Protein AF-A0A2I1FMW9-F1 (afdb_monomer_lite)

Organism: NCBI:txid588596

Secondary structure (DSSP, 8-state):
----------PPPHHHHHHHHHHHHHHHHT-TTHHHHHHHHHH----HHHHHHHHHHHHHHHHHHHHHHHTT-HHHHHHHHHHHHHTTS-HHHHHHHHHHHHTT-HHHHHHHHHHHHHTT-HHHHHHHHHHHHTT--HHHHHHHHHHHHHHHHTT-S-TT-S-HHHHHHHHHHHHTT-S--THHHHS--

Sequence (189 aa):
MRNVATFNKPIKPLHLKNAETWYEKSLGLKDNQSAYQLELFYENNFYDSIKNKIEENKKKAEKLFEKAVEGNNLYAKAKLGRILINNKKDESRGLKLLKEAAEKLDMGQTYLGEYYEKEEDYEKAVEFYSKAARQRRGYYSHAAQYRLNRLKDKELINEDTNIEDILEYYRKERKYGYVKTGENFEKIR

InterPro domains:
  IPR006597 Sel1-like repeat [SM00671] (32-73)
  IPR006597 Sel1-like repeat [SM00671] (74-106)
  IPR006597 Sel1-like repeat [SM00671] (107-137)
  IPR011990 Tetratricopeptide-like helical domain superfamily [G3DSA:1.25.40.10] (12-189)
  IPR019734 Tetratricopeptide repeat [PS50005] (106-139)
  IPR050767 Sel1/AlgK [PTHR11102] (18-152)

Structure (mmCIF, N/CA/C/O backbone):
data_AF-A0A2I1FMW9-F1
#
_entry.id   AF-A0A2I1FMW9-F1
#
loop_
_atom_site.group_PDB
_atom_site.id
_atom_site.type_symbol
_atom_site.label_atom_id
_ato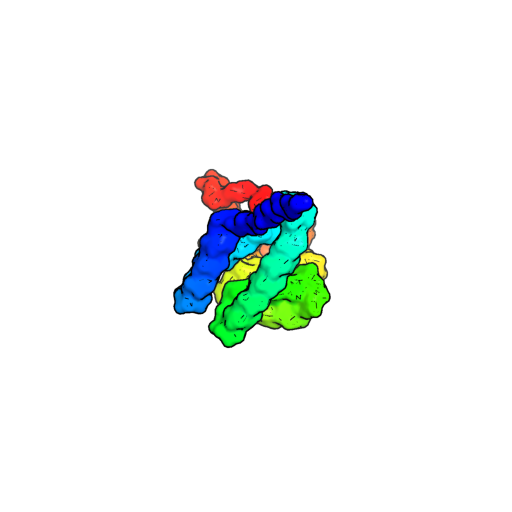m_site.label_alt_id
_atom_site.label_comp_id
_atom_site.label_asym_id
_atom_site.label_entity_id
_atom_site.label_seq_id
_atom_site.pdbx_PDB_ins_code
_atom_site.Cartn_x
_atom_site.Cartn_y
_atom_site.Cartn_z
_atom_site.occupancy
_atom_site.B_iso_or_equiv
_atom_site.auth_seq_id
_atom_site.auth_comp_id
_atom_site.auth_asym_id
_atom_site.auth_atom_id
_atom_site.pdbx_PDB_model_num
ATOM 1 N N . MET A 1 1 ? 6.541 29.416 53.849 1.00 36.94 1 MET A N 1
ATOM 2 C CA . MET A 1 1 ? 5.645 30.033 52.842 1.00 36.94 1 MET A CA 1
ATOM 3 C C . MET A 1 1 ? 5.909 29.385 51.490 1.00 36.94 1 MET A C 1
ATOM 5 O O . MET A 1 1 ? 7.023 28.947 51.249 1.00 36.94 1 MET A O 1
ATOM 9 N N . ARG A 1 2 ? 4.844 29.188 50.709 1.00 34.44 2 ARG A N 1
ATOM 10 C CA . ARG A 1 2 ? 4.698 28.191 49.635 1.00 34.44 2 ARG A CA 1
ATOM 11 C C . ARG A 1 2 ? 5.582 28.449 48.404 1.00 34.44 2 ARG A C 1
ATOM 13 O O . ARG A 1 2 ? 5.553 29.536 47.843 1.00 34.44 2 ARG A O 1
ATOM 20 N N . ASN A 1 3 ? 6.253 27.384 47.959 1.00 33.94 3 ASN A N 1
ATOM 21 C CA . ASN A 1 3 ? 6.732 27.185 46.591 1.00 33.94 3 ASN A CA 1
ATOM 22 C C . ASN A 1 3 ? 5.532 27.220 45.634 1.00 33.94 3 ASN A C 1
ATOM 24 O O . ASN A 1 3 ? 4.610 26.418 45.790 1.00 33.94 3 ASN A O 1
ATOM 28 N N . VAL A 1 4 ? 5.544 28.112 44.644 1.00 35.97 4 VAL A N 1
ATOM 29 C CA . VAL A 1 4 ? 4.577 28.083 43.540 1.00 35.97 4 VAL A CA 1
ATOM 30 C C . VAL A 1 4 ? 5.338 27.680 42.285 1.00 35.97 4 VAL A C 1
ATOM 32 O O . VAL A 1 4 ? 5.843 28.514 41.541 1.00 35.97 4 VAL A O 1
ATOM 35 N N . ALA A 1 5 ? 5.465 26.368 42.084 1.00 38.00 5 ALA A N 1
ATOM 36 C CA . ALA A 1 5 ? 5.869 25.810 40.805 1.00 38.00 5 ALA A CA 1
ATOM 37 C C . ALA A 1 5 ? 4.738 26.081 39.805 1.00 38.00 5 ALA A C 1
ATOM 39 O O . ALA A 1 5 ? 3.656 25.495 39.888 1.00 38.00 5 ALA A O 1
ATOM 40 N N . THR A 1 6 ? 4.963 27.003 38.875 1.00 37.38 6 THR A N 1
ATOM 41 C CA . THR A 1 6 ? 4.078 27.208 37.733 1.00 37.38 6 THR A CA 1
ATOM 42 C C . THR A 1 6 ? 4.228 26.012 36.794 1.00 37.38 6 THR A C 1
ATOM 44 O O . THR A 1 6 ? 5.163 25.909 36.005 1.00 37.38 6 THR A O 1
ATOM 47 N N . PHE A 1 7 ? 3.296 25.062 36.897 1.00 35.22 7 PHE A N 1
ATOM 48 C CA . PHE A 1 7 ? 3.139 23.979 35.930 1.00 35.22 7 PHE A CA 1
ATOM 49 C C . PHE A 1 7 ? 2.726 24.570 34.582 1.00 35.22 7 PHE A C 1
ATOM 51 O O . PHE A 1 7 ? 1.542 24.757 34.295 1.00 35.22 7 PHE A O 1
ATOM 58 N N . ASN A 1 8 ? 3.713 24.867 33.744 1.00 38.69 8 ASN A N 1
ATOM 59 C CA . ASN A 1 8 ? 3.481 25.240 32.361 1.00 38.69 8 ASN A CA 1
ATOM 60 C C . ASN A 1 8 ? 3.028 23.975 31.612 1.00 38.69 8 ASN A C 1
ATOM 62 O O . ASN A 1 8 ? 3.841 23.142 31.210 1.00 38.69 8 ASN A O 1
ATOM 66 N N . LYS A 1 9 ? 1.707 23.773 31.495 1.00 36.28 9 LYS A N 1
ATOM 67 C CA . LYS A 1 9 ? 1.134 22.701 30.666 1.00 36.28 9 LYS A CA 1
ATOM 68 C C . LYS A 1 9 ? 1.714 22.833 29.251 1.00 36.28 9 LYS A C 1
ATOM 70 O O . LYS A 1 9 ? 1.673 23.935 28.707 1.00 36.28 9 LYS A O 1
ATOM 75 N N . PRO A 1 10 ? 2.209 21.752 28.620 1.00 39.97 10 PRO A N 1
ATOM 76 C CA . PRO A 1 10 ? 2.749 21.841 27.272 1.00 39.97 10 PRO A CA 1
ATOM 77 C C . PRO A 1 10 ? 1.629 22.241 26.309 1.00 39.97 10 PRO A C 1
ATOM 79 O O . PRO A 1 10 ? 0.743 21.439 25.991 1.00 39.97 10 PRO A O 1
ATOM 82 N N . ILE A 1 11 ? 1.673 23.500 25.867 1.00 42.97 11 ILE A N 1
ATOM 83 C CA . ILE A 1 11 ? 0.759 24.081 24.888 1.00 42.97 11 ILE A CA 1
ATOM 84 C C . ILE A 1 11 ? 0.830 23.193 23.650 1.00 42.97 11 ILE A C 1
ATOM 86 O O . ILE A 1 11 ? 1.893 23.007 23.059 1.00 42.97 11 ILE A O 1
ATOM 90 N N . LYS A 1 12 ? -0.294 22.562 23.299 1.00 42.91 12 LYS A N 1
ATOM 91 C CA . LYS A 1 12 ? -0.411 21.766 22.079 1.00 42.91 12 LYS A CA 1
ATOM 92 C C . LYS A 1 12 ? -0.071 22.694 20.904 1.00 42.91 12 LYS A C 1
ATOM 94 O O . LYS A 1 12 ? -0.762 23.702 20.758 1.00 42.91 12 LYS A O 1
ATOM 99 N N . PRO A 1 13 ? 0.971 22.404 20.106 1.00 42.41 13 PRO A N 1
ATOM 100 C CA . PRO A 1 13 ? 1.303 23.228 18.954 1.00 42.41 13 PRO A CA 1
ATOM 101 C C . PRO A 1 13 ? 0.068 23.444 18.072 1.00 42.41 13 PRO A C 1
ATOM 103 O O . PRO A 1 13 ? -0.695 22.509 17.833 1.00 42.41 13 PRO A O 1
ATOM 106 N N . LEU A 1 14 ? -0.156 24.673 17.609 1.00 35.78 14 LEU A N 1
ATOM 107 C CA . LEU A 1 14 ? -1.386 25.083 16.915 1.00 35.78 14 LEU A CA 1
ATOM 108 C C . LEU A 1 14 ? -1.741 24.179 15.712 1.00 35.78 14 LEU A C 1
ATOM 110 O O . LEU A 1 14 ? -2.913 23.896 15.470 1.00 35.78 14 LEU A O 1
ATOM 114 N N . HIS A 1 15 ? -0.728 23.639 15.027 1.00 38.03 15 HIS A N 1
ATOM 115 C CA . HIS A 1 15 ? -0.881 22.692 13.917 1.00 38.03 15 HIS A CA 1
ATOM 116 C C . HIS A 1 15 ? -1.538 21.359 14.333 1.00 38.03 15 HIS A C 1
ATOM 118 O O . HIS A 1 15 ? -2.359 20.827 13.589 1.00 38.03 15 HIS A O 1
ATOM 124 N N . LEU A 1 16 ? -1.259 20.856 15.545 1.00 37.53 16 LEU A N 1
ATOM 125 C CA . LEU A 1 16 ? -1.840 19.617 16.084 1.00 37.53 16 LEU A CA 1
ATOM 126 C C . LEU A 1 16 ? -3.337 19.763 16.384 1.00 37.53 16 LEU A C 1
ATOM 128 O O . LEU A 1 16 ? -4.099 18.820 16.201 1.00 37.53 16 LEU A O 1
ATOM 132 N N . LYS A 1 17 ? -3.772 20.935 16.863 1.00 44.09 17 LYS A N 1
ATOM 133 C CA . LYS A 1 17 ? -5.193 21.198 17.143 1.00 44.09 17 LYS A CA 1
ATOM 134 C C . LYS A 1 17 ? -5.977 21.356 15.840 1.00 44.09 17 LYS A C 1
ATOM 136 O O . LYS A 1 17 ? -7.050 20.781 15.694 1.00 44.09 17 LYS A O 1
ATOM 141 N N . ASN A 1 18 ? -5.406 22.068 14.871 1.00 40.38 18 ASN A N 1
ATOM 142 C CA . ASN A 1 18 ? -6.042 22.290 13.577 1.00 40.38 18 ASN A CA 1
ATOM 143 C C . ASN A 1 18 ? -6.249 20.976 12.809 1.00 40.38 18 ASN A C 1
ATOM 145 O O . ASN A 1 18 ? -7.344 20.757 12.303 1.00 40.38 18 ASN A O 1
ATOM 149 N N . ALA A 1 19 ? -5.268 20.071 12.776 1.00 43.06 19 ALA A N 1
ATOM 150 C CA . ALA A 1 19 ? -5.408 18.810 12.045 1.00 43.06 19 ALA A CA 1
ATOM 151 C C . ALA A 1 19 ? -6.464 17.853 12.619 1.00 43.06 19 ALA A C 1
ATOM 153 O O . ALA A 1 19 ? -7.216 17.267 11.847 1.00 43.06 19 ALA A O 1
ATOM 154 N N . GLU A 1 20 ? -6.572 17.729 13.946 1.00 47.66 20 GLU A N 1
ATOM 155 C CA . GLU A 1 20 ? -7.654 16.951 14.573 1.00 47.66 20 GLU A CA 1
ATOM 156 C C . GLU A 1 20 ? -9.022 17.523 14.202 1.00 47.66 20 GLU A C 1
ATOM 158 O O . GLU A 1 20 ? -9.916 16.789 13.796 1.00 47.66 20 GLU A O 1
ATOM 163 N N . THR A 1 21 ? -9.148 18.852 14.244 1.00 45.62 21 THR A N 1
ATOM 164 C CA . THR A 1 21 ? -10.405 19.534 13.917 1.00 45.62 21 THR A CA 1
ATOM 165 C C . THR A 1 21 ? -10.773 19.346 12.439 1.00 45.62 21 THR A C 1
ATOM 167 O O . THR A 1 21 ? -11.940 19.161 12.104 1.00 45.62 21 THR A O 1
ATOM 170 N N . TRP A 1 22 ? -9.790 19.379 11.534 1.00 42.25 22 TRP A N 1
ATOM 171 C CA . TRP A 1 22 ? -10.003 19.137 10.103 1.00 42.25 22 TRP A CA 1
ATOM 172 C C . TRP A 1 22 ? -10.308 17.668 9.795 1.00 42.25 22 TRP A C 1
ATOM 174 O O . TRP A 1 22 ? -11.142 17.392 8.935 1.00 42.25 22 TRP A O 1
ATOM 184 N N . TYR A 1 23 ? -9.711 16.729 10.528 1.00 45.50 23 TYR A N 1
ATOM 185 C CA . TYR A 1 23 ? -10.028 15.310 10.419 1.00 45.50 23 TYR A CA 1
ATOM 186 C C . TYR A 1 23 ? -11.443 14.996 10.921 1.00 45.50 23 TYR A C 1
ATOM 188 O O . TYR A 1 23 ? -12.227 14.401 10.184 1.00 45.50 23 TYR A O 1
ATOM 196 N N . GLU A 1 24 ? -11.830 15.478 12.102 1.00 48.50 24 GLU A N 1
ATOM 197 C CA . GLU A 1 24 ? -13.199 15.333 12.617 1.00 48.50 24 GLU A CA 1
ATOM 198 C C . GLU A 1 24 ? -14.238 15.943 11.665 1.00 48.50 24 GLU A C 1
ATOM 200 O O . GLU A 1 24 ? -15.267 15.325 11.396 1.00 48.50 24 GLU A O 1
ATOM 205 N N . LYS A 1 25 ? -13.939 17.108 11.072 1.00 42.00 25 LYS A N 1
ATOM 206 C CA . LYS A 1 25 ? -14.786 17.723 10.037 1.00 42.00 25 LYS A CA 1
ATOM 207 C C . LYS A 1 25 ? -14.859 16.886 8.756 1.00 42.00 25 LYS A C 1
ATOM 209 O O . LYS A 1 25 ? -15.933 16.749 8.180 1.00 42.00 25 LYS A O 1
ATOM 214 N N . SER A 1 26 ? -13.750 16.293 8.321 1.00 43.12 26 SER A N 1
ATOM 215 C CA . SER A 1 26 ? -13.699 15.483 7.095 1.00 43.12 26 SER A CA 1
ATOM 216 C C . SER A 1 26 ? -14.426 14.142 7.201 1.00 43.12 26 SER A C 1
ATOM 218 O O . SER A 1 26 ? -14.962 13.657 6.204 1.00 43.12 26 SER A O 1
ATOM 220 N N . LEU A 1 27 ? -14.493 13.562 8.408 1.00 42.72 27 LEU A N 1
ATOM 221 C CA . LEU A 1 27 ? -15.223 12.322 8.667 1.00 42.72 27 LEU A CA 1
ATOM 222 C C . LEU A 1 27 ? -16.725 12.488 8.405 1.00 42.72 27 LEU A C 1
ATOM 224 O O . LEU A 1 27 ? -17.370 11.537 7.971 1.00 42.72 27 LEU A O 1
ATOM 228 N N . GLY A 1 28 ? -17.263 13.696 8.602 1.00 41.50 28 GLY A N 1
ATOM 229 C CA . GLY A 1 28 ? -18.636 14.046 8.228 1.00 41.50 28 GLY A CA 1
ATOM 230 C C . GLY A 1 28 ? -18.823 14.384 6.743 1.00 41.50 28 GLY A C 1
ATOM 231 O O . GLY A 1 28 ? -19.951 14.369 6.262 1.00 41.50 28 GLY A O 1
ATOM 232 N N . LEU A 1 29 ? -17.740 14.669 6.010 1.00 37.47 29 LEU A N 1
ATOM 233 C CA . LEU A 1 29 ? -17.786 15.220 4.648 1.00 37.47 29 LEU A CA 1
ATOM 234 C C . LEU A 1 29 ? -17.275 14.269 3.553 1.00 37.47 29 LEU A C 1
ATOM 236 O O . LEU A 1 29 ? -17.317 14.638 2.384 1.00 37.47 29 LEU A O 1
ATOM 240 N N . LYS A 1 30 ? -16.803 13.057 3.894 1.00 47.84 30 LYS A N 1
ATOM 241 C CA . LYS A 1 30 ? -16.088 12.162 2.953 1.00 47.84 30 LYS A CA 1
ATOM 242 C C . LYS A 1 30 ? -14.934 12.883 2.227 1.00 47.84 30 LYS A C 1
ATOM 244 O O . LYS A 1 30 ? -14.667 12.599 1.063 1.00 47.84 30 LYS A O 1
ATOM 249 N N . ASP A 1 31 ? -14.286 13.834 2.897 1.00 40.16 31 ASP A N 1
ATOM 250 C CA . ASP A 1 31 ? -13.331 14.743 2.258 1.00 40.16 31 ASP A CA 1
ATOM 251 C C . ASP A 1 31 ? -11.876 14.260 2.417 1.00 40.16 31 ASP A C 1
ATOM 253 O O . ASP A 1 31 ? -11.438 13.872 3.501 1.00 40.16 31 ASP A O 1
ATOM 257 N N . ASN A 1 32 ? -11.134 14.283 1.309 1.00 46.53 32 ASN A N 1
ATOM 258 C CA . ASN A 1 32 ? -9.891 13.548 1.039 1.00 46.53 32 ASN A CA 1
ATOM 259 C C . ASN A 1 32 ? -8.617 14.218 1.598 1.00 46.53 32 ASN A C 1
ATOM 261 O O . ASN A 1 32 ? -7.536 13.632 1.571 1.00 46.53 32 ASN A O 1
ATOM 265 N N . GLN A 1 33 ? -8.717 15.453 2.093 1.00 38.75 33 GLN A N 1
ATOM 266 C CA . GLN A 1 33 ? -7.573 16.280 2.518 1.00 38.75 33 GLN A CA 1
ATOM 267 C C . GLN A 1 33 ? -7.053 15.955 3.930 1.00 38.75 33 GLN A C 1
ATOM 269 O O . GLN A 1 33 ? -5.892 16.197 4.260 1.00 38.75 33 GLN A O 1
ATOM 274 N N . SER A 1 34 ? -7.891 15.381 4.785 1.00 43.00 34 SER A N 1
ATOM 275 C CA . SER A 1 34 ? -7.583 15.148 6.201 1.00 43.00 34 SER A CA 1
ATOM 276 C C . SER A 1 34 ? -6.664 13.956 6.467 1.00 43.00 34 SER A C 1
ATOM 278 O O . SER A 1 34 ? -5.886 13.980 7.420 1.00 43.00 34 SER A O 1
ATOM 280 N N . ALA A 1 35 ? -6.718 12.925 5.622 1.00 45.03 35 ALA A N 1
ATOM 281 C CA . ALA A 1 35 ? -5.854 11.751 5.730 1.00 45.03 35 ALA A CA 1
ATOM 282 C C . ALA A 1 35 ? -4.385 12.081 5.396 1.00 45.03 35 ALA A C 1
ATOM 284 O O . ALA A 1 35 ? -3.479 11.523 6.013 1.00 45.03 35 ALA A O 1
ATOM 285 N N . TYR A 1 36 ? -4.160 13.024 4.473 1.00 41.38 36 TYR A N 1
ATOM 286 C CA . TYR A 1 36 ? -2.836 13.536 4.096 1.00 41.38 36 TYR A CA 1
ATOM 287 C C . TYR A 1 36 ? -2.171 14.311 5.241 1.00 41.38 36 TYR A C 1
ATOM 289 O O . TYR A 1 36 ? -0.989 14.138 5.525 1.00 41.38 36 TYR A O 1
ATOM 297 N N . GLN A 1 37 ? -2.947 15.119 5.968 1.00 40.66 37 GLN A N 1
ATOM 298 C CA . GLN A 1 37 ? -2.423 15.841 7.127 1.00 40.66 37 GLN A CA 1
ATOM 299 C C . GLN A 1 37 ? -2.029 14.887 8.255 1.00 40.66 37 GLN A C 1
ATOM 301 O O . GLN A 1 37 ? -1.069 15.174 8.957 1.00 40.66 37 GLN A O 1
AT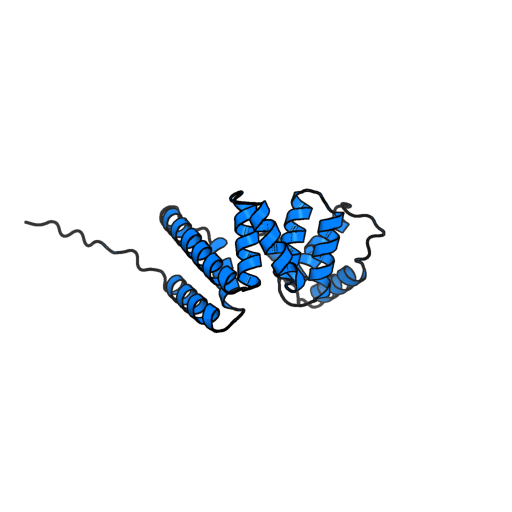OM 306 N N . LEU A 1 38 ? -2.707 13.737 8.390 1.00 47.09 38 LEU A N 1
ATOM 307 C CA . LEU A 1 38 ? -2.353 12.700 9.360 1.00 47.09 38 LEU A CA 1
ATOM 308 C C . LEU A 1 38 ? -1.011 12.009 9.038 1.00 47.09 38 LEU A C 1
ATOM 310 O O . LEU A 1 38 ? -0.249 11.694 9.945 1.00 47.09 38 LEU A O 1
ATOM 314 N N . GLU A 1 39 ? -0.691 11.828 7.756 1.00 44.19 39 GLU A N 1
ATOM 315 C CA . GLU A 1 39 ? 0.581 11.266 7.265 1.00 44.19 39 GLU A CA 1
ATOM 316 C C . GLU A 1 39 ? 1.781 12.155 7.633 1.00 44.19 39 GLU A C 1
ATOM 318 O O . GLU A 1 39 ? 2.779 11.659 8.156 1.00 44.19 39 GLU A O 1
ATOM 323 N N . LEU A 1 40 ? 1.620 13.480 7.547 1.00 42.88 40 LEU A N 1
ATOM 324 C CA . LEU A 1 40 ? 2.615 14.452 8.022 1.00 42.88 40 LEU A CA 1
ATOM 325 C C . LEU A 1 40 ? 2.875 14.387 9.546 1.00 42.88 40 LEU A C 1
ATOM 327 O O . LEU A 1 40 ? 3.925 14.853 10.000 1.00 42.88 40 LEU A O 1
ATOM 331 N N . PHE A 1 41 ? 1.972 13.798 10.350 1.00 45.28 41 PHE A N 1
ATOM 332 C CA . PHE A 1 41 ? 2.223 13.546 11.783 1.00 45.28 41 PHE A CA 1
ATOM 333 C C . PHE A 1 41 ? 3.108 12.332 12.044 1.00 45.28 41 PHE A C 1
ATOM 335 O O . PHE A 1 41 ? 3.751 12.288 13.092 1.00 45.28 41 PHE A O 1
ATOM 342 N N . TYR A 1 42 ? 3.128 11.345 11.146 1.00 45.16 42 TYR A N 1
ATOM 343 C CA . TYR A 1 42 ? 3.931 10.136 11.333 1.00 45.16 42 TYR A CA 1
ATOM 344 C C . TYR A 1 42 ? 5.397 10.340 10.920 1.00 45.16 42 TYR A C 1
ATOM 346 O O . TYR A 1 42 ? 6.268 9.698 11.500 1.00 45.16 42 TYR A O 1
ATOM 354 N N . GLU A 1 43 ? 5.679 11.252 9.983 1.00 42.47 43 GLU A N 1
ATOM 355 C CA . GLU A 1 43 ? 7.030 11.456 9.431 1.00 42.47 43 GLU A CA 1
ATOM 356 C C . GLU A 1 43 ? 7.925 12.418 10.240 1.00 42.47 43 GLU A C 1
ATOM 358 O O . GLU A 1 43 ? 9.150 12.370 10.126 1.00 42.47 43 GLU A O 1
ATOM 363 N N . ASN A 1 44 ? 7.360 13.277 11.097 1.00 40.59 44 ASN A N 1
ATOM 364 C CA . ASN A 1 44 ? 8.134 14.302 11.807 1.00 40.59 44 ASN A CA 1
ATOM 365 C C . ASN A 1 44 ? 8.632 13.826 13.188 1.00 40.59 44 ASN A C 1
ATOM 367 O O . ASN A 1 44 ? 7.967 13.992 14.211 1.00 40.59 44 ASN A O 1
ATOM 371 N N . ASN A 1 45 ? 9.845 13.267 13.209 1.00 42.75 45 ASN A N 1
ATOM 372 C CA . ASN A 1 45 ? 10.583 12.868 14.413 1.00 42.75 45 ASN A CA 1
ATOM 373 C C . ASN A 1 45 ? 11.391 14.034 15.005 1.00 42.75 45 ASN A C 1
ATOM 375 O O . ASN A 1 45 ? 12.497 14.300 14.546 1.00 42.75 45 ASN A O 1
ATOM 379 N N . PHE A 1 46 ? 10.902 14.675 16.070 1.00 41.16 46 PHE A N 1
ATOM 380 C CA . PHE A 1 46 ? 11.733 15.554 16.903 1.00 41.16 46 PHE A CA 1
ATOM 381 C C . PHE A 1 46 ? 11.409 15.371 18.400 1.00 41.16 46 PHE A C 1
ATOM 383 O O . PHE A 1 46 ? 10.275 15.572 18.818 1.00 41.16 46 PHE A O 1
ATOM 390 N N . TYR A 1 47 ? 12.441 15.028 19.188 1.00 37.41 47 TYR A N 1
ATOM 391 C CA . TYR A 1 47 ? 12.530 14.954 20.664 1.00 37.41 47 TYR A CA 1
ATOM 392 C C . TYR A 1 47 ? 11.831 13.808 21.440 1.00 37.41 47 TYR A C 1
ATOM 394 O O . TYR A 1 47 ? 10.634 13.554 21.317 1.00 37.41 47 TYR A O 1
ATOM 402 N N . ASP A 1 48 ? 12.574 13.199 22.380 1.00 44.00 48 ASP A N 1
ATOM 403 C CA . ASP A 1 48 ? 12.113 12.135 23.296 1.00 44.00 48 ASP A CA 1
ATOM 404 C C . ASP A 1 48 ? 10.956 12.555 24.222 1.00 44.00 48 ASP A C 1
ATOM 406 O O . ASP A 1 48 ? 10.113 11.732 24.580 1.00 44.00 48 ASP A O 1
ATOM 410 N N . SER A 1 49 ? 10.834 13.848 24.551 1.00 46.06 49 SER A N 1
ATOM 411 C CA . SER A 1 49 ? 9.692 14.389 25.312 1.00 46.06 49 SER A CA 1
ATOM 412 C C . SER A 1 49 ? 8.380 14.390 24.513 1.00 46.06 49 SER A C 1
ATOM 414 O O . SER A 1 49 ? 7.293 14.460 25.092 1.00 46.06 49 SER A O 1
ATOM 416 N N . ILE A 1 50 ? 8.465 14.266 23.184 1.00 46.81 50 ILE A N 1
ATOM 417 C CA . ILE A 1 50 ? 7.327 14.172 22.268 1.00 46.81 50 ILE A CA 1
ATOM 418 C C . ILE A 1 50 ? 7.004 12.700 21.977 1.00 46.81 50 ILE A C 1
ATOM 420 O O . ILE A 1 50 ? 5.859 12.398 21.673 1.00 46.81 50 ILE A O 1
ATOM 424 N N . LYS A 1 51 ? 7.925 11.747 22.182 1.00 49.31 51 LYS A N 1
ATOM 425 C CA . LYS A 1 51 ? 7.712 10.310 21.911 1.00 49.31 51 LYS A CA 1
ATOM 426 C C . LYS A 1 51 ? 6.476 9.726 22.607 1.00 49.31 51 LYS A C 1
ATOM 428 O O . LYS A 1 51 ? 5.665 9.063 21.964 1.00 49.31 51 LYS A O 1
ATOM 433 N N . ASN A 1 52 ? 6.270 10.044 23.886 1.00 52.41 52 ASN A N 1
ATOM 434 C CA . ASN A 1 52 ? 5.073 9.613 24.623 1.00 52.41 52 ASN A CA 1
ATOM 435 C C . ASN A 1 52 ? 3.788 10.242 24.061 1.00 52.41 52 ASN A C 1
ATOM 437 O O . ASN A 1 52 ? 2.749 9.591 23.983 1.00 52.41 52 ASN A O 1
ATOM 441 N N . LYS A 1 53 ? 3.871 11.498 23.612 1.00 59.94 53 LYS A N 1
ATOM 442 C CA . LYS A 1 53 ? 2.761 12.225 22.987 1.00 59.94 53 LYS A CA 1
ATOM 443 C C . LYS A 1 53 ? 2.481 11.727 21.564 1.00 59.94 53 LYS A C 1
ATOM 445 O O . LYS A 1 53 ? 1.330 11.696 21.148 1.00 59.94 53 LYS A O 1
ATOM 450 N N . ILE A 1 54 ? 3.513 11.296 20.841 1.00 57.06 54 ILE A N 1
ATOM 451 C CA . ILE A 1 54 ? 3.424 10.643 19.533 1.00 57.06 54 ILE A CA 1
ATOM 452 C C . ILE A 1 54 ? 2.693 9.316 19.689 1.00 57.06 54 ILE A C 1
ATOM 454 O O . ILE A 1 54 ? 1.736 9.081 18.966 1.00 57.06 54 ILE A O 1
ATOM 458 N N . GLU A 1 55 ? 3.076 8.482 20.654 1.00 63.88 55 GLU A N 1
ATOM 459 C CA . GLU A 1 55 ? 2.411 7.197 20.883 1.00 63.88 55 GLU A CA 1
ATOM 460 C C . GLU A 1 55 ? 0.935 7.374 21.278 1.00 63.88 55 GLU A C 1
ATOM 462 O O . GLU A 1 55 ? 0.055 6.671 20.778 1.00 63.88 55 GLU A O 1
ATOM 467 N N . GLU A 1 56 ? 0.629 8.370 22.114 1.00 63.38 56 GLU A N 1
ATOM 468 C CA . GLU A 1 56 ? -0.753 8.729 22.440 1.00 63.38 56 GLU A CA 1
ATOM 469 C C . GLU A 1 56 ? -1.537 9.183 21.195 1.00 63.38 56 GLU A C 1
ATOM 471 O O . GLU A 1 56 ? -2.673 8.752 20.978 1.00 63.38 56 GLU A O 1
ATOM 476 N N . ASN A 1 57 ? -0.930 10.015 20.346 1.00 62.19 57 ASN A N 1
ATOM 477 C CA . ASN A 1 57 ? -1.545 10.480 19.104 1.00 62.19 57 ASN A CA 1
ATOM 478 C C . ASN A 1 57 ? -1.737 9.340 18.093 1.00 62.19 57 ASN A C 1
ATOM 480 O O . ASN A 1 57 ? -2.793 9.274 17.471 1.00 62.19 57 ASN A O 1
ATOM 484 N N . LYS A 1 58 ? -0.782 8.407 17.977 1.00 66.69 58 LYS A N 1
ATOM 485 C CA . LYS A 1 58 ? -0.902 7.202 17.139 1.00 66.69 58 LYS A CA 1
ATOM 486 C C . LYS A 1 58 ? -2.098 6.357 17.566 1.00 66.69 58 LYS A C 1
ATOM 488 O O . LYS A 1 58 ? -2.916 5.985 16.732 1.00 66.69 58 LYS A O 1
ATOM 493 N N . LYS A 1 59 ? -2.269 6.131 18.872 1.00 74.19 59 LYS A N 1
ATOM 494 C CA . LYS A 1 59 ? -3.430 5.401 19.412 1.00 74.19 59 LYS A CA 1
ATOM 495 C C . LYS A 1 59 ? -4.753 6.125 19.154 1.00 74.19 59 LYS A C 1
ATOM 497 O O . LYS A 1 59 ? -5.763 5.476 18.892 1.00 74.19 59 LYS A O 1
ATOM 502 N N . LYS A 1 60 ? -4.775 7.460 19.224 1.00 72.00 60 LYS A N 1
ATOM 503 C CA . LYS A 1 60 ? -5.967 8.256 18.876 1.00 72.00 60 LYS A CA 1
ATOM 504 C C . LYS A 1 60 ? -6.291 8.164 17.387 1.00 72.00 60 LYS A C 1
ATOM 506 O O . LYS A 1 60 ? -7.445 7.935 17.047 1.00 72.00 60 LYS A O 1
ATOM 511 N N . ALA A 1 61 ? -5.285 8.283 16.525 1.00 66.88 61 ALA A N 1
ATOM 512 C CA . ALA A 1 61 ? -5.420 8.136 15.081 1.00 66.88 61 ALA A CA 1
ATOM 513 C C . ALA A 1 61 ? -5.948 6.747 14.694 1.00 66.88 61 ALA A C 1
ATOM 515 O O . ALA A 1 61 ? -6.886 6.649 13.911 1.00 66.88 61 ALA A O 1
ATOM 516 N N . GLU A 1 62 ? -5.419 5.682 15.301 1.00 76.75 62 GLU A N 1
ATOM 517 C CA . GLU A 1 62 ? -5.930 4.320 15.117 1.00 76.75 62 GLU A CA 1
ATOM 518 C C . GLU A 1 62 ? -7.411 4.216 15.504 1.00 76.75 62 GLU A C 1
ATOM 520 O O . GLU A 1 62 ? -8.214 3.783 14.685 1.00 76.75 62 GLU A O 1
ATOM 525 N N . LYS A 1 63 ? -7.812 4.694 16.692 1.00 79.81 63 LYS A N 1
ATOM 526 C CA . LYS A 1 63 ? -9.230 4.695 17.118 1.00 79.81 63 LYS A CA 1
ATOM 527 C C . LYS A 1 63 ? -10.144 5.471 16.170 1.00 79.81 63 LYS A C 1
ATOM 529 O O . LYS A 1 63 ? -11.294 5.098 15.956 1.00 79.81 63 LYS A O 1
ATOM 534 N N . LEU A 1 64 ? -9.645 6.575 15.634 1.00 76.75 64 LEU A N 1
ATOM 535 C CA . LEU A 1 64 ? -10.365 7.385 14.667 1.00 76.75 64 LEU A CA 1
ATOM 536 C C . LEU A 1 64 ? -10.535 6.649 13.331 1.00 76.75 64 LEU A C 1
ATOM 538 O O . LEU A 1 64 ? -11.635 6.646 12.777 1.00 76.75 64 LEU A O 1
ATOM 542 N N . PHE A 1 65 ? -9.489 5.969 12.853 1.00 80.12 65 PHE A N 1
ATOM 543 C CA . PHE A 1 65 ? -9.592 5.112 11.678 1.00 80.12 65 PHE A CA 1
ATOM 544 C C . PHE A 1 65 ? -10.546 3.943 11.897 1.00 80.12 65 PHE A C 1
ATOM 546 O O . PHE A 1 65 ? -11.335 3.671 11.004 1.00 80.12 65 PHE A O 1
ATOM 553 N N . GLU A 1 66 ? -10.530 3.304 13.067 1.00 86.56 66 GLU A N 1
ATOM 554 C CA . GLU A 1 66 ? -11.481 2.241 13.418 1.00 86.56 66 GLU A CA 1
ATOM 555 C C . GLU A 1 66 ? -12.930 2.713 13.245 1.00 86.56 66 GLU A C 1
ATOM 557 O O . GLU A 1 66 ? -13.695 2.130 12.477 1.00 86.56 66 GLU A O 1
ATOM 562 N N . LYS A 1 67 ? -13.273 3.863 13.835 1.00 82.44 67 LYS A N 1
ATOM 563 C CA . LYS A 1 67 ? -14.605 4.465 13.683 1.00 82.44 67 LYS A CA 1
ATOM 564 C C . LYS A 1 67 ? -14.941 4.801 12.222 1.00 82.44 67 LYS A C 1
ATOM 566 O O . LYS A 1 67 ? -16.078 4.661 11.780 1.00 82.44 67 LYS A O 1
ATOM 571 N N . ALA A 1 68 ? -13.964 5.262 11.446 1.00 78.00 68 ALA A N 1
ATOM 572 C CA . ALA A 1 68 ? -14.162 5.562 10.030 1.00 78.00 68 ALA A CA 1
ATOM 573 C C . ALA A 1 68 ? -14.315 4.291 9.168 1.00 78.00 68 ALA A C 1
ATOM 575 O O . ALA A 1 68 ? -15.039 4.309 8.169 1.00 78.00 68 ALA A O 1
ATOM 576 N N . VAL A 1 69 ? -13.674 3.185 9.556 1.00 84.31 69 VAL A N 1
ATOM 577 C CA . VAL A 1 69 ? -13.827 1.865 8.931 1.00 84.31 69 VAL A CA 1
ATOM 578 C C . VAL A 1 69 ? -15.227 1.307 9.175 1.00 84.31 69 VAL A C 1
ATOM 580 O O . VAL A 1 69 ? -15.825 0.793 8.230 1.00 84.31 69 VAL A O 1
ATOM 583 N N . GLU A 1 70 ? -15.790 1.486 10.374 1.00 89.19 70 GLU A N 1
ATOM 584 C CA . GLU A 1 70 ? -17.203 1.176 10.665 1.00 89.19 70 GLU A CA 1
ATOM 585 C C . GLU A 1 70 ? -18.155 1.957 9.740 1.00 89.19 70 GLU A C 1
ATOM 587 O O . GLU A 1 70 ? -19.154 1.422 9.265 1.00 89.19 70 GLU A O 1
ATOM 592 N N . GLY A 1 71 ? -17.796 3.199 9.397 1.00 81.06 71 GLY A N 1
ATOM 593 C CA . GLY A 1 71 ? -18.477 4.028 8.394 1.00 81.06 71 GLY A CA 1
ATOM 594 C C . GLY A 1 71 ? -18.155 3.689 6.928 1.00 81.06 71 GLY A C 1
ATOM 595 O O . GLY A 1 71 ? -18.500 4.465 6.036 1.00 81.06 71 GLY A O 1
ATOM 596 N N . ASN A 1 72 ? -17.480 2.567 6.659 1.00 87.31 72 ASN A N 1
ATOM 597 C CA . ASN A 1 72 ? -17.082 2.092 5.329 1.00 87.31 72 ASN A CA 1
ATOM 598 C C . ASN A 1 72 ? -16.174 3.063 4.535 1.00 87.31 72 ASN A C 1
ATOM 600 O O . ASN A 1 72 ? -16.213 3.111 3.303 1.00 87.31 72 ASN A O 1
ATOM 604 N N . ASN A 1 73 ? -15.340 3.852 5.217 1.00 86.69 73 ASN A N 1
ATOM 605 C CA . ASN A 1 73 ? -14.419 4.782 4.563 1.00 86.69 73 ASN A CA 1
ATOM 606 C C . ASN A 1 73 ? -13.193 4.049 3.974 1.00 86.69 73 ASN A C 1
ATOM 608 O O . ASN A 1 73 ? -12.369 3.513 4.714 1.00 86.69 73 ASN A O 1
ATOM 612 N N . LEU A 1 74 ? -13.032 4.066 2.644 1.00 87.06 74 LEU A N 1
ATOM 613 C CA . LEU A 1 74 ? -11.946 3.353 1.949 1.00 87.06 74 LEU A CA 1
ATOM 614 C C . LEU A 1 74 ? -10.540 3.870 2.296 1.00 87.06 74 LEU A C 1
ATOM 616 O O . LEU A 1 74 ? -9.607 3.076 2.385 1.00 87.06 74 LEU A O 1
ATOM 620 N N . TYR A 1 75 ? -10.374 5.174 2.534 1.00 83.62 75 TYR A N 1
ATOM 621 C CA . TYR A 1 75 ? -9.088 5.739 2.957 1.00 83.62 75 TYR A CA 1
ATOM 622 C C . TYR A 1 75 ? -8.714 5.273 4.361 1.00 83.62 75 TYR A C 1
ATOM 624 O O . TYR A 1 75 ? -7.568 4.901 4.608 1.00 83.62 75 TYR A O 1
ATOM 632 N N . ALA A 1 76 ? -9.685 5.246 5.276 1.00 82.56 76 ALA A N 1
ATOM 633 C CA . ALA A 1 76 ? -9.474 4.716 6.615 1.00 82.56 76 ALA A CA 1
ATOM 634 C C . ALA A 1 76 ? -9.128 3.224 6.576 1.00 82.56 76 ALA A C 1
ATOM 636 O O . ALA A 1 76 ? -8.197 2.813 7.263 1.00 82.56 76 ALA A O 1
ATOM 637 N N . LYS A 1 77 ? -9.797 2.436 5.721 1.00 92.38 77 LYS A N 1
ATOM 638 C CA . LYS A 1 77 ? -9.441 1.027 5.484 1.00 92.38 77 LYS A CA 1
ATOM 639 C C . LYS A 1 77 ? -8.006 0.884 4.977 1.00 92.38 77 LYS A C 1
ATOM 641 O O . LYS A 1 77 ? -7.254 0.091 5.534 1.00 92.38 77 LYS A O 1
ATOM 646 N N . ALA A 1 78 ? -7.594 1.689 3.993 1.00 88.94 78 ALA A N 1
ATOM 647 C CA . ALA A 1 78 ? -6.226 1.669 3.473 1.00 88.94 78 ALA A CA 1
ATOM 648 C C . ALA A 1 78 ? -5.184 2.009 4.557 1.00 88.94 78 ALA A C 1
ATOM 650 O O . ALA A 1 78 ? -4.200 1.292 4.737 1.00 88.94 78 ALA A O 1
ATOM 651 N N . LYS A 1 79 ? -5.406 3.087 5.320 1.00 85.38 79 LYS A N 1
ATOM 652 C CA . LYS A 1 79 ? -4.471 3.538 6.361 1.00 85.38 79 LYS A CA 1
ATOM 653 C C . LYS A 1 79 ? -4.422 2.577 7.551 1.00 85.38 79 LYS A C 1
ATOM 655 O O . LYS A 1 79 ? -3.329 2.191 7.961 1.00 85.38 79 LYS A O 1
ATOM 660 N N . LEU A 1 80 ? -5.572 2.150 8.075 1.00 86.56 80 LEU A N 1
ATOM 661 C CA . LEU A 1 80 ? -5.628 1.180 9.170 1.00 86.56 80 LEU A CA 1
ATOM 662 C C . LEU A 1 80 ? -5.038 -0.163 8.743 1.00 86.56 80 LEU A C 1
ATOM 664 O O . LEU A 1 80 ? -4.256 -0.742 9.490 1.00 86.56 80 LEU A O 1
ATOM 668 N N . GLY A 1 81 ? -5.354 -0.619 7.527 1.00 94.56 81 GLY A N 1
ATOM 669 C CA . GLY A 1 81 ? -4.817 -1.856 6.973 1.00 94.56 81 GLY A CA 1
ATOM 670 C C . GLY A 1 81 ? -3.291 -1.874 6.983 1.00 94.56 81 GLY A C 1
ATOM 671 O O . GLY A 1 81 ? -2.682 -2.788 7.539 1.00 94.56 81 GLY A O 1
ATOM 672 N N . ARG A 1 82 ? -2.669 -0.801 6.479 1.00 89.69 82 ARG A N 1
ATOM 673 C CA . ARG A 1 82 ? -1.209 -0.634 6.495 1.00 89.69 82 ARG A CA 1
ATOM 674 C C . ARG A 1 82 ? -0.632 -0.575 7.910 1.00 89.69 82 ARG A C 1
ATOM 676 O O . ARG A 1 82 ? 0.399 -1.185 8.171 1.00 89.69 82 ARG A O 1
ATOM 683 N N . ILE A 1 83 ? -1.289 0.132 8.832 1.00 85.19 83 ILE A N 1
ATOM 684 C CA . ILE A 1 83 ? -0.850 0.230 10.234 1.00 85.19 83 ILE A CA 1
ATOM 685 C C . ILE A 1 83 ? -0.848 -1.147 10.909 1.00 85.19 83 ILE A C 1
ATOM 687 O O . ILE A 1 83 ? 0.116 -1.487 11.597 1.00 85.19 83 ILE A O 1
ATOM 691 N N . LEU A 1 84 ? -1.907 -1.940 10.719 1.00 88.50 84 LEU A N 1
ATOM 692 C CA . LEU A 1 84 ? -2.030 -3.268 11.322 1.00 88.50 84 LEU A CA 1
ATOM 693 C C . LEU A 1 84 ? -0.943 -4.230 10.823 1.00 88.50 84 LEU A C 1
ATOM 695 O O . LEU A 1 84 ? -0.381 -4.967 11.636 1.00 88.50 84 LEU A O 1
ATOM 699 N N . ILE A 1 85 ? -0.614 -4.163 9.528 1.00 90.81 85 ILE A N 1
ATOM 700 C CA . ILE A 1 85 ? 0.469 -4.931 8.895 1.00 90.81 85 ILE A CA 1
ATOM 701 C C . ILE A 1 85 ? 1.838 -4.469 9.414 1.00 90.81 85 ILE A C 1
ATOM 703 O O . ILE A 1 85 ? 2.592 -5.265 9.972 1.00 90.81 85 ILE A O 1
ATOM 707 N N . ASN A 1 86 ? 2.164 -3.176 9.296 1.00 83.75 86 ASN A N 1
ATOM 708 C CA . ASN A 1 86 ? 3.500 -2.661 9.625 1.00 83.75 86 ASN A CA 1
ATOM 709 C C . ASN A 1 86 ? 3.851 -2.833 11.106 1.00 83.75 86 ASN A C 1
ATOM 711 O O . ASN A 1 86 ? 4.992 -3.151 11.441 1.00 83.75 86 ASN A O 1
ATOM 715 N N . ASN A 1 87 ? 2.865 -2.670 11.989 1.00 86.00 87 ASN A N 1
ATOM 716 C CA . ASN A 1 87 ? 3.054 -2.851 13.425 1.00 86.00 87 ASN A CA 1
ATOM 717 C C . ASN A 1 87 ? 2.919 -4.315 13.872 1.00 86.00 87 ASN A C 1
ATOM 719 O O . ASN A 1 87 ? 2.973 -4.570 15.074 1.00 86.00 87 ASN A O 1
ATOM 723 N N . LYS A 1 88 ? 2.715 -5.263 12.941 1.00 87.25 88 LYS A N 1
ATOM 724 C CA . LYS A 1 88 ? 2.494 -6.693 13.219 1.00 87.25 88 LYS A CA 1
ATOM 725 C C . LYS A 1 88 ? 1.405 -6.939 14.273 1.00 87.25 88 LYS A C 1
ATOM 727 O O . LYS A 1 88 ? 1.517 -7.844 15.095 1.00 87.25 88 LYS A O 1
ATOM 732 N N . LYS A 1 89 ? 0.371 -6.092 14.281 1.00 84.81 89 LYS A N 1
ATOM 733 C CA . LYS A 1 89 ? -0.733 -6.166 15.251 1.00 84.81 89 LYS A CA 1
ATOM 734 C C . LYS A 1 89 ? -1.760 -7.215 14.837 1.00 84.81 89 LYS A C 1
ATOM 736 O O . LYS A 1 89 ? -2.191 -7.999 15.671 1.00 84.81 89 LYS A O 1
ATOM 741 N N . ASP A 1 90 ? -2.154 -7.192 13.565 1.00 94.25 90 ASP A N 1
ATOM 742 C CA . ASP A 1 90 ? -3.119 -8.122 12.969 1.00 94.25 90 ASP A CA 1
ATOM 743 C C . ASP A 1 90 ? -2.998 -8.061 11.438 1.00 94.25 90 ASP A C 1
ATOM 745 O O . ASP A 1 90 ? -3.680 -7.290 10.758 1.00 94.25 90 ASP A O 1
ATOM 749 N N . GLU A 1 91 ? -2.060 -8.830 10.891 1.00 95.25 91 GLU A N 1
ATOM 750 C CA . GLU A 1 91 ? -1.761 -8.811 9.457 1.00 95.25 91 GLU A CA 1
ATOM 751 C C . GLU A 1 91 ? -2.950 -9.279 8.608 1.00 95.25 91 GLU A C 1
ATOM 753 O O . GLU A 1 91 ? -3.269 -8.655 7.598 1.00 95.25 91 GLU A O 1
ATOM 758 N N . SER A 1 92 ? -3.660 -10.322 9.049 1.00 97.62 92 SER A N 1
ATOM 759 C CA . SER A 1 92 ? -4.813 -10.882 8.332 1.00 97.62 92 SER A CA 1
ATOM 760 C C . SER A 1 92 ? -5.923 -9.846 8.162 1.00 97.62 92 SER A C 1
ATOM 762 O O . SER A 1 92 ? -6.405 -9.595 7.049 1.00 97.62 92 SER A O 1
ATOM 764 N N . ARG A 1 93 ? -6.286 -9.165 9.254 1.00 97.50 93 ARG A N 1
ATOM 765 C CA . ARG A 1 93 ? -7.251 -8.067 9.203 1.00 97.50 93 ARG A CA 1
ATOM 766 C C . ARG A 1 93 ? -6.728 -6.901 8.376 1.00 97.50 93 ARG A C 1
ATOM 768 O O . ARG A 1 93 ? -7.489 -6.320 7.602 1.00 97.50 93 ARG A O 1
ATOM 775 N N . GLY A 1 94 ? -5.445 -6.573 8.514 1.00 97.19 94 GLY A N 1
ATOM 776 C CA . GLY A 1 94 ? -4.820 -5.503 7.751 1.00 97.19 94 GLY A CA 1
ATOM 777 C C . GLY A 1 94 ? -4.915 -5.728 6.241 1.00 97.19 94 GLY A C 1
ATOM 778 O O . GLY A 1 94 ? -5.370 -4.847 5.510 1.00 97.19 94 GLY A O 1
ATOM 779 N N . LEU A 1 95 ? -4.603 -6.942 5.784 1.00 98.12 95 LEU A N 1
ATOM 780 C CA . LEU A 1 95 ? -4.727 -7.348 4.385 1.00 98.12 95 LEU A CA 1
ATOM 781 C C . LEU A 1 95 ? -6.172 -7.326 3.901 1.00 98.12 95 LEU A C 1
ATOM 783 O O . LEU A 1 95 ? -6.426 -6.887 2.782 1.00 98.12 95 LEU A O 1
ATOM 787 N N . LYS A 1 96 ? -7.130 -7.760 4.727 1.00 98.44 96 LYS A N 1
ATOM 788 C CA . LYS A 1 96 ? -8.554 -7.680 4.379 1.00 98.44 96 LYS A CA 1
ATOM 789 C C . LYS A 1 96 ? -8.976 -6.232 4.107 1.00 98.44 96 LYS A C 1
ATOM 791 O O . LYS A 1 96 ? -9.557 -5.953 3.061 1.00 98.44 96 LYS A O 1
ATOM 796 N N . LEU A 1 97 ? -8.625 -5.308 5.002 1.00 97.75 97 LEU A N 1
ATOM 797 C CA . LEU A 1 97 ? -8.937 -3.884 4.845 1.00 97.75 97 LEU A CA 1
ATOM 798 C C . LEU A 1 97 ? -8.254 -3.276 3.613 1.00 97.75 97 LEU A C 1
ATOM 800 O O . LEU A 1 97 ? -8.880 -2.507 2.881 1.00 97.75 97 LEU A O 1
ATOM 804 N N . LEU A 1 98 ? -6.991 -3.636 3.358 1.00 97.69 98 LEU A N 1
ATOM 805 C CA . LEU A 1 98 ? -6.279 -3.183 2.165 1.00 97.69 98 LEU A CA 1
ATOM 806 C C . LEU A 1 98 ? -6.926 -3.700 0.876 1.00 97.69 98 LEU A C 1
ATOM 808 O O . LEU A 1 98 ? -7.089 -2.917 -0.055 1.00 97.69 98 LEU A O 1
ATOM 812 N N . LYS A 1 99 ? -7.337 -4.974 0.823 1.00 98.44 99 LYS A N 1
ATOM 813 C CA . LYS A 1 99 ? -8.038 -5.558 -0.335 1.00 98.44 99 LYS A CA 1
ATOM 814 C C . LYS A 1 99 ? -9.339 -4.823 -0.635 1.00 98.44 99 LYS A C 1
ATOM 816 O O . LYS A 1 99 ? -9.547 -4.423 -1.775 1.00 98.44 99 LYS A O 1
ATOM 821 N N . GLU A 1 100 ? -10.150 -4.559 0.388 1.00 97.88 100 GLU A N 1
ATOM 822 C CA . GLU A 1 100 ? -11.389 -3.783 0.246 1.00 97.88 100 GLU A CA 1
ATOM 823 C C . GLU A 1 100 ? -11.118 -2.357 -0.273 1.00 97.88 100 GLU A C 1
ATOM 825 O O . GLU A 1 100 ? -11.826 -1.859 -1.146 1.00 97.88 100 GLU A O 1
ATOM 830 N N . ALA A 1 101 ? -10.071 -1.684 0.219 1.00 94.69 101 ALA A N 1
ATOM 831 C CA . ALA A 1 101 ? -9.691 -0.366 -0.291 1.00 94.69 101 ALA A CA 1
ATOM 832 C C . ALA A 1 101 ? -9.180 -0.426 -1.743 1.00 94.69 101 ALA A C 1
ATOM 834 O O . ALA A 1 101 ? -9.534 0.420 -2.570 1.00 94.69 101 ALA A O 1
ATOM 835 N N . ALA A 1 102 ? -8.378 -1.440 -2.071 1.00 97.50 102 ALA A N 1
ATOM 836 C CA . ALA A 1 102 ? -7.735 -1.619 -3.369 1.00 97.50 102 ALA A CA 1
ATOM 837 C C . ALA A 1 102 ? -8.708 -1.946 -4.515 1.00 97.50 102 ALA A C 1
ATOM 839 O O . ALA A 1 102 ? -8.330 -1.886 -5.693 1.00 97.50 102 ALA A O 1
ATOM 840 N N . GLU A 1 103 ? -9.972 -2.247 -4.213 1.00 96.62 103 GLU A N 1
ATOM 841 C CA . GLU A 1 103 ? -11.021 -2.355 -5.228 1.00 96.62 103 GLU A CA 1
ATOM 842 C C . GLU A 1 103 ? -11.118 -1.077 -6.067 1.00 96.62 103 GLU A C 1
ATOM 844 O O . GLU A 1 103 ? -11.260 -1.164 -7.287 1.00 96.62 103 GLU A O 1
ATOM 849 N N . LYS A 1 104 ? -10.976 0.097 -5.433 1.00 91.31 104 LYS A N 1
ATOM 850 C CA . LYS A 1 104 ? -11.201 1.405 -6.076 1.00 91.31 104 LYS A CA 1
ATOM 851 C C . LYS A 1 104 ? -10.105 2.435 -5.827 1.00 91.31 104 LYS A C 1
ATOM 853 O O . LYS A 1 104 ? -9.988 3.370 -6.609 1.00 91.31 104 LYS A O 1
ATOM 858 N N . LEU A 1 105 ? -9.340 2.300 -4.747 1.00 92.12 105 LEU A N 1
ATOM 859 C CA . LEU A 1 105 ? -8.405 3.326 -4.304 1.00 92.12 105 LEU A CA 1
ATOM 860 C C . LEU A 1 105 ? -6.966 2.963 -4.678 1.00 92.12 105 LEU A C 1
ATOM 862 O O . LEU A 1 105 ? -6.467 1.906 -4.285 1.00 92.12 105 LEU A O 1
ATOM 866 N N . ASP A 1 106 ? -6.289 3.865 -5.389 1.00 89.25 106 ASP A N 1
ATOM 867 C CA . ASP A 1 106 ? -4.869 3.743 -5.737 1.00 89.25 106 ASP A CA 1
ATOM 868 C C . ASP A 1 106 ? -3.978 3.616 -4.493 1.00 89.25 106 ASP A C 1
ATOM 870 O O . ASP A 1 106 ? -3.086 2.783 -4.477 1.00 89.25 106 ASP A O 1
ATOM 874 N N . MET A 1 107 ? -4.280 4.328 -3.402 1.00 89.00 107 MET A N 1
ATOM 875 C CA . MET A 1 107 ? -3.601 4.161 -2.107 1.00 89.00 107 MET A CA 1
ATOM 876 C C . MET A 1 107 ? -3.640 2.709 -1.602 1.00 89.00 107 MET A C 1
ATOM 878 O O . MET A 1 107 ? -2.615 2.177 -1.183 1.00 89.00 107 MET A O 1
ATOM 882 N N . GLY A 1 108 ? -4.810 2.060 -1.642 1.00 94.50 108 GLY A N 1
ATOM 883 C CA . GLY A 1 108 ? -4.954 0.671 -1.195 1.00 94.50 108 GLY A CA 1
ATOM 884 C C . GLY A 1 108 ? -4.185 -0.299 -2.092 1.00 94.50 108 GLY A C 1
ATOM 885 O O . GLY A 1 108 ? -3.523 -1.206 -1.596 1.00 94.50 108 GLY A O 1
ATOM 886 N N . GLN A 1 109 ? -4.223 -0.065 -3.406 1.00 98.12 109 GLN A N 1
ATOM 887 C CA . GLN A 1 109 ? -3.469 -0.840 -4.392 1.00 98.12 109 GLN A CA 1
ATOM 888 C C . GLN A 1 109 ? -1.960 -0.679 -4.182 1.00 98.12 109 GLN A C 1
ATOM 890 O O . GLN A 1 109 ? -1.258 -1.673 -4.054 1.00 98.12 109 GLN A O 1
ATOM 895 N N . THR A 1 110 ? -1.461 0.549 -4.043 1.00 94.38 110 THR A N 1
ATOM 896 C CA . THR A 1 110 ? -0.041 0.810 -3.783 1.00 94.38 110 THR A CA 1
ATOM 897 C C . THR A 1 110 ? 0.420 0.157 -2.481 1.00 94.38 110 THR A C 1
ATOM 899 O O . THR A 1 110 ? 1.482 -0.451 -2.469 1.00 94.38 110 THR A O 1
ATOM 902 N N . TYR A 1 111 ? -0.373 0.194 -1.405 1.00 95.88 111 TYR A N 1
ATOM 903 C CA . TYR A 1 111 ? -0.010 -0.480 -0.151 1.00 95.88 111 TYR A CA 1
ATOM 904 C C . TYR A 1 111 ? -0.004 -2.010 -0.247 1.00 95.88 111 TYR A C 1
ATOM 906 O O . TYR A 1 111 ? 0.842 -2.639 0.383 1.00 95.88 111 TYR A O 1
ATOM 914 N N . LEU A 1 112 ? -0.890 -2.620 -1.042 1.00 98.06 112 LEU A N 1
ATOM 915 C CA . LEU A 1 112 ? -0.789 -4.055 -1.334 1.00 98.06 112 LEU A CA 1
ATOM 916 C C . LEU A 1 112 ? 0.447 -4.373 -2.173 1.00 98.06 112 LEU A C 1
ATOM 918 O O . LEU A 1 112 ? 1.129 -5.347 -1.879 1.00 98.06 112 LEU A O 1
ATOM 922 N N . GLY A 1 113 ? 0.768 -3.534 -3.159 1.00 97.88 113 GLY A N 1
ATOM 923 C CA . GLY A 1 113 ? 2.006 -3.659 -3.926 1.00 97.88 113 GLY A CA 1
ATOM 924 C C . GLY A 1 113 ? 3.247 -3.600 -3.030 1.00 97.88 113 GLY A C 1
ATOM 925 O O . GLY A 1 113 ? 4.125 -4.444 -3.158 1.00 97.88 113 GLY A O 1
ATOM 926 N N . GLU A 1 114 ? 3.287 -2.672 -2.067 1.00 95.88 114 GLU A N 1
ATOM 927 C CA . GLU A 1 114 ? 4.379 -2.562 -1.084 1.00 95.88 114 GLU A CA 1
ATOM 928 C C . GLU A 1 114 ? 4.476 -3.786 -0.172 1.00 95.88 114 GLU A C 1
ATOM 930 O O . GLU A 1 114 ? 5.581 -4.229 0.141 1.00 95.88 114 GLU A O 1
ATOM 935 N N . TYR A 1 115 ? 3.334 -4.332 0.255 1.00 96.44 115 TYR A N 1
ATOM 936 C CA . TYR A 1 115 ? 3.300 -5.562 1.039 1.00 96.44 115 TYR A CA 1
ATOM 937 C C . T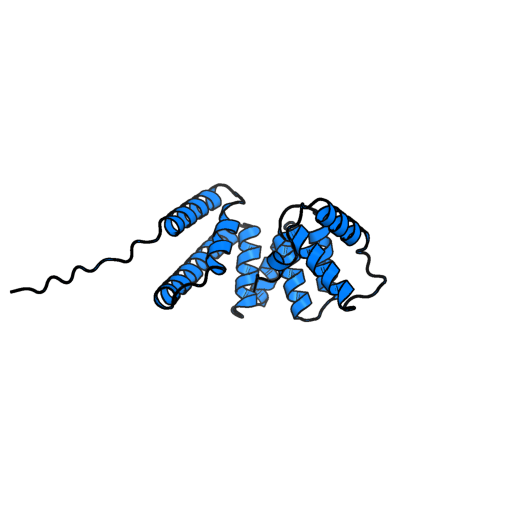YR A 1 115 ? 3.887 -6.732 0.244 1.00 96.44 115 TYR A C 1
ATOM 939 O O . TYR A 1 115 ? 4.834 -7.356 0.706 1.00 96.44 115 TYR A O 1
ATOM 947 N N . TYR A 1 116 ? 3.395 -6.984 -0.971 1.00 98.06 116 TYR A N 1
ATOM 948 C CA . TYR A 1 116 ? 3.880 -8.099 -1.789 1.00 98.06 116 TYR A CA 1
ATOM 949 C C . TYR A 1 116 ? 5.329 -7.917 -2.248 1.00 98.06 116 TYR A C 1
ATOM 951 O O . TYR A 1 116 ? 6.073 -8.888 -2.275 1.00 98.06 116 TYR A O 1
ATOM 959 N N . GLU A 1 117 ? 5.771 -6.685 -2.518 1.00 96.69 117 GLU A N 1
ATOM 960 C CA . GLU A 1 117 ? 7.184 -6.401 -2.794 1.00 96.69 117 GLU A CA 1
ATOM 961 C C . GLU A 1 117 ? 8.078 -6.783 -1.606 1.00 96.69 117 GLU A C 1
ATOM 963 O O . GLU A 1 117 ? 9.167 -7.320 -1.802 1.00 96.69 117 GLU A O 1
ATOM 968 N N . LYS A 1 118 ? 7.633 -6.506 -0.375 1.00 94.81 118 LYS A N 1
ATOM 969 C CA . LYS A 1 118 ? 8.372 -6.859 0.842 1.00 94.81 118 LYS A CA 1
ATOM 970 C C . LYS A 1 118 ? 8.406 -8.369 1.087 1.00 94.81 118 LYS A C 1
ATOM 972 O O . LYS A 1 118 ? 9.408 -8.859 1.594 1.00 94.81 118 LYS A O 1
ATOM 977 N N . GLU A 1 119 ? 7.339 -9.070 0.725 1.00 96.44 119 GLU A N 1
ATOM 978 C CA . GLU A 1 119 ? 7.260 -10.535 0.763 1.00 96.44 119 GLU A CA 1
ATOM 979 C C . GLU A 1 119 ? 7.923 -11.200 -0.462 1.00 96.44 119 GLU A C 1
ATOM 981 O O . GLU A 1 119 ? 7.807 -12.408 -0.635 1.00 96.44 119 GLU A O 1
ATOM 986 N N . GLU A 1 120 ? 8.596 -10.419 -1.318 1.00 97.12 120 GLU A N 1
ATOM 987 C CA . GLU A 1 120 ? 9.273 -10.874 -2.544 1.00 97.12 120 GLU A CA 1
ATOM 988 C C . GLU A 1 120 ? 8.341 -11.567 -3.566 1.00 97.12 120 GLU A C 1
ATOM 990 O O . GLU A 1 120 ? 8.790 -12.216 -4.509 1.00 97.12 120 GLU A O 1
ATOM 995 N N . ASP A 1 121 ? 7.026 -11.363 -3.445 1.00 97.88 121 ASP A N 1
ATOM 996 C CA . ASP A 1 121 ? 6.014 -11.775 -4.423 1.00 97.88 121 ASP A CA 1
ATOM 997 C C . ASP A 1 121 ? 5.886 -10.684 -5.500 1.00 97.88 121 ASP A C 1
ATOM 999 O O . ASP A 1 121 ? 4.948 -9.877 -5.528 1.00 97.88 121 ASP A O 1
ATOM 1003 N N . TYR A 1 122 ? 6.901 -10.602 -6.365 1.00 97.38 122 TYR A N 1
ATOM 1004 C CA . TYR A 1 122 ? 7.004 -9.538 -7.367 1.00 97.38 122 TYR A CA 1
ATOM 1005 C C . TYR A 1 122 ? 5.903 -9.595 -8.428 1.00 97.38 122 TYR A C 1
ATOM 1007 O O . TYR A 1 122 ? 5.523 -8.549 -8.953 1.00 97.38 122 TYR A O 1
ATOM 1015 N N . GLU A 1 123 ? 5.338 -10.773 -8.701 1.00 96.44 123 GLU A N 1
ATOM 1016 C CA . GLU A 1 123 ? 4.196 -10.923 -9.605 1.00 96.44 123 GLU A CA 1
ATOM 1017 C C . GLU A 1 123 ? 2.970 -10.175 -9.058 1.00 96.44 123 GLU A C 1
ATOM 1019 O O . GLU A 1 123 ? 2.418 -9.301 -9.736 1.00 96.44 123 GLU A O 1
ATOM 1024 N N . LYS A 1 124 ? 2.601 -10.412 -7.790 1.00 97.38 124 LYS A N 1
ATOM 1025 C CA . LYS A 1 124 ? 1.506 -9.660 -7.158 1.00 97.38 124 LYS A CA 1
ATOM 1026 C C . LYS A 1 124 ? 1.857 -8.198 -6.929 1.00 97.38 124 LYS A C 1
ATOM 1028 O O . LYS A 1 124 ? 0.986 -7.335 -7.060 1.00 97.38 124 LYS A O 1
ATOM 1033 N N . ALA A 1 125 ? 3.112 -7.885 -6.609 1.00 98.12 125 ALA A N 1
ATOM 1034 C CA . ALA A 1 125 ? 3.542 -6.496 -6.477 1.00 98.12 125 ALA A CA 1
ATOM 1035 C C . ALA A 1 125 ? 3.297 -5.725 -7.785 1.00 98.12 125 ALA A C 1
ATOM 1037 O O . ALA A 1 125 ? 2.696 -4.647 -7.767 1.00 98.12 125 ALA A O 1
ATOM 1038 N N . VAL A 1 126 ? 3.685 -6.309 -8.926 1.00 98.19 126 VAL A N 1
ATOM 1039 C CA . VAL A 1 126 ? 3.418 -5.755 -10.258 1.00 98.19 126 VAL A CA 1
ATOM 1040 C C . VAL A 1 126 ? 1.927 -5.614 -10.512 1.00 98.19 126 VAL A C 1
ATOM 1042 O O . VAL A 1 126 ? 1.520 -4.559 -11.000 1.00 98.19 126 VAL A O 1
ATOM 1045 N N . GLU A 1 127 ? 1.111 -6.623 -10.201 1.00 97.75 127 GLU A N 1
ATOM 1046 C CA . GLU A 1 127 ? -0.341 -6.575 -10.412 1.00 97.75 127 GLU A CA 1
ATOM 1047 C C . GLU A 1 127 ? -0.951 -5.333 -9.741 1.00 97.75 127 GLU A C 1
ATOM 1049 O O . GLU A 1 127 ? -1.589 -4.492 -10.392 1.00 97.75 127 GLU A O 1
ATOM 1054 N N . PHE A 1 128 ? -0.695 -5.170 -8.442 1.00 98.38 128 PHE A N 1
ATOM 1055 C CA . PHE A 1 128 ? -1.263 -4.079 -7.659 1.00 98.38 128 PHE A CA 1
ATOM 1056 C C . PHE A 1 128 ? -0.675 -2.718 -8.026 1.00 98.38 128 PHE A C 1
ATOM 1058 O O . PHE A 1 128 ? -1.430 -1.753 -8.193 1.00 98.38 128 PHE A O 1
ATOM 1065 N N . TYR A 1 129 ? 0.644 -2.620 -8.212 1.00 97.81 129 TYR A N 1
ATOM 1066 C CA . TYR A 1 129 ? 1.253 -1.366 -8.648 1.00 97.8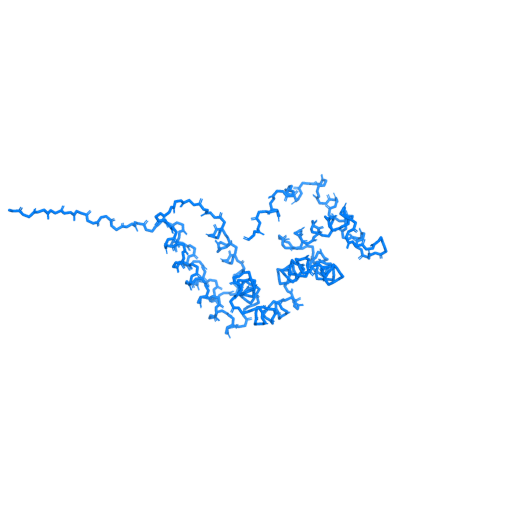1 129 TYR A CA 1
ATOM 1067 C C . TYR A 1 129 ? 0.778 -0.957 -10.038 1.00 97.81 129 TYR A C 1
ATOM 1069 O O . TYR A 1 129 ? 0.505 0.219 -10.260 1.00 97.81 129 TYR A O 1
ATOM 1077 N N . SER A 1 130 ? 0.612 -1.898 -10.965 1.00 97.75 130 SER A N 1
ATOM 1078 C CA . SER A 1 130 ? 0.126 -1.594 -12.311 1.00 97.75 130 SER A CA 1
ATOM 1079 C C . SER A 1 130 ? -1.302 -1.062 -12.282 1.00 97.75 130 SER A C 1
ATOM 1081 O O . SER A 1 130 ? -1.622 -0.100 -12.987 1.00 97.75 130 SER A O 1
ATOM 1083 N N . LYS A 1 131 ? -2.154 -1.637 -11.424 1.00 97.31 131 LYS A N 1
ATOM 1084 C CA . LYS A 1 131 ? -3.518 -1.149 -11.200 1.00 97.31 131 LYS A CA 1
ATOM 1085 C C . LYS A 1 131 ? -3.519 0.291 -10.676 1.00 97.31 131 LYS A C 1
ATOM 1087 O O . LYS A 1 131 ? -4.244 1.119 -11.225 1.00 97.31 131 LYS A O 1
ATOM 1092 N N . ALA A 1 132 ? -2.674 0.607 -9.690 1.00 95.31 132 ALA A N 1
ATOM 1093 C CA . ALA A 1 132 ? -2.547 1.961 -9.142 1.00 95.31 132 ALA A CA 1
ATOM 1094 C C . ALA A 1 132 ? -1.986 2.945 -10.176 1.00 95.31 132 ALA A C 1
ATOM 1096 O O . ALA A 1 132 ? -2.573 3.991 -10.444 1.00 95.31 132 ALA A O 1
ATOM 1097 N N . ALA A 1 133 ? -0.875 2.587 -10.814 1.00 94.25 133 ALA A N 1
ATOM 1098 C CA . ALA A 1 133 ? -0.149 3.431 -11.752 1.00 94.25 133 ALA A CA 1
ATOM 1099 C C . ALA A 1 133 ? -0.996 3.856 -12.960 1.00 94.25 133 ALA A C 1
ATOM 1101 O O . ALA A 1 133 ? -0.910 5.006 -13.406 1.00 94.25 133 ALA A O 1
ATOM 1102 N N . ARG A 1 134 ? -1.854 2.958 -13.465 1.00 95.25 134 ARG A N 1
ATOM 1103 C CA . ARG A 1 134 ? -2.753 3.236 -14.597 1.00 95.25 134 ARG A CA 1
ATOM 1104 C C . ARG A 1 134 ? -3.899 4.183 -14.260 1.00 95.25 134 ARG A C 1
ATOM 1106 O O . ARG A 1 134 ? -4.496 4.736 -15.181 1.00 95.25 134 ARG A O 1
ATOM 1113 N N . GLN A 1 135 ? -4.170 4.446 -12.981 1.00 90.56 135 GLN A N 1
ATOM 1114 C CA . GLN A 1 135 ? -5.131 5.485 -12.611 1.00 90.56 135 GLN A CA 1
ATOM 1115 C C . GLN A 1 135 ? -4.608 6.892 -12.918 1.00 90.56 135 GLN A C 1
ATOM 1117 O O . GLN A 1 135 ? -5.423 7.790 -13.129 1.00 90.56 135 GLN A O 1
ATOM 1122 N N . ARG A 1 136 ? -3.277 7.080 -12.985 1.00 86.19 136 ARG A N 1
ATOM 1123 C CA . ARG A 1 136 ? -2.607 8.344 -13.355 1.00 86.19 136 ARG A CA 1
ATOM 1124 C C . ARG A 1 136 ? -3.111 9.550 -12.551 1.00 86.19 136 ARG A C 1
ATOM 1126 O O . ARG A 1 136 ? -3.279 10.645 -13.083 1.00 86.19 136 ARG A O 1
ATOM 1133 N N . ARG A 1 137 ? -3.423 9.344 -11.267 1.00 76.12 137 ARG A N 1
ATOM 1134 C CA . ARG A 1 137 ? -4.033 10.361 -10.402 1.00 76.12 137 ARG A CA 1
ATOM 1135 C C . ARG A 1 137 ? -3.323 10.426 -9.061 1.00 76.12 137 ARG A C 1
ATOM 1137 O O . ARG A 1 137 ? -3.343 9.474 -8.299 1.00 76.12 137 ARG A O 1
ATOM 1144 N N . GLY A 1 138 ? -2.763 11.590 -8.744 1.00 75.31 138 GLY A N 1
ATOM 1145 C CA . GLY A 1 138 ? -2.268 11.885 -7.400 1.00 75.31 138 GLY A CA 1
ATOM 1146 C C . GLY A 1 138 ? -1.076 11.034 -6.955 1.00 75.31 138 GLY A C 1
ATOM 1147 O O . GLY A 1 138 ? -0.510 10.249 -7.710 1.00 75.31 138 GLY A O 1
ATOM 1148 N N . TYR A 1 139 ? -0.654 11.241 -5.711 1.00 78.31 139 TYR A N 1
ATOM 1149 C CA . TYR A 1 139 ? 0.612 10.731 -5.183 1.00 78.31 139 TYR A CA 1
ATOM 1150 C C . TYR A 1 139 ? 0.795 9.209 -5.331 1.00 78.31 139 TYR A C 1
ATOM 1152 O O . TYR A 1 139 ? 1.847 8.773 -5.793 1.00 78.31 139 TYR A O 1
ATOM 1160 N N . TYR A 1 140 ? -0.213 8.399 -4.988 1.00 82.75 140 TYR A N 1
ATOM 1161 C CA . TYR A 1 140 ? -0.062 6.939 -4.929 1.00 82.75 140 TYR A CA 1
ATOM 1162 C C . TYR A 1 140 ? 0.071 6.284 -6.303 1.00 82.75 140 TYR A C 1
ATOM 1164 O O . TYR A 1 140 ? 0.836 5.328 -6.433 1.00 82.75 140 TYR A O 1
ATOM 1172 N N . SER A 1 141 ? -0.585 6.832 -7.330 1.00 84.44 141 SER A N 1
ATOM 1173 C CA . SER A 1 141 ? -0.369 6.420 -8.721 1.00 84.44 141 SER A CA 1
ATOM 1174 C C . SER A 1 141 ? 1.087 6.649 -9.160 1.00 84.44 141 SER A C 1
ATOM 1176 O O . SER A 1 141 ? 1.711 5.746 -9.715 1.00 84.44 141 SER A O 1
ATOM 1178 N N . HIS A 1 142 ? 1.666 7.820 -8.864 1.00 81.94 142 HIS A N 1
ATOM 1179 C CA . HIS A 1 142 ? 3.067 8.124 -9.202 1.00 81.94 142 HIS A CA 1
ATOM 1180 C C . HIS A 1 142 ? 4.054 7.295 -8.371 1.00 81.94 142 HIS A C 1
ATOM 1182 O O . HIS A 1 142 ? 5.081 6.852 -8.884 1.00 81.94 142 HIS A O 1
ATOM 1188 N N . ALA A 1 143 ? 3.732 7.041 -7.099 1.00 83.00 143 ALA A N 1
ATOM 1189 C CA . ALA A 1 143 ? 4.515 6.150 -6.252 1.00 83.00 143 ALA A CA 1
ATOM 1190 C C . ALA A 1 143 ? 4.579 4.745 -6.864 1.00 83.00 143 ALA A C 1
ATOM 1192 O O . ALA A 1 143 ? 5.663 4.188 -6.998 1.00 83.00 143 ALA A O 1
ATOM 1193 N N . ALA A 1 144 ? 3.444 4.201 -7.311 1.00 90.19 144 ALA A N 1
ATOM 1194 C CA . ALA A 1 144 ? 3.390 2.894 -7.959 1.00 90.19 144 ALA A CA 1
ATOM 1195 C C . ALA A 1 144 ? 4.194 2.845 -9.271 1.00 90.19 144 ALA A C 1
ATOM 1197 O O . ALA A 1 144 ? 4.920 1.883 -9.504 1.00 90.19 144 ALA A O 1
ATOM 1198 N N . GLN A 1 145 ? 4.143 3.899 -10.094 1.00 91.12 145 GLN A N 1
ATOM 1199 C CA . GLN A 1 145 ? 4.982 4.015 -11.297 1.00 91.12 145 GLN A CA 1
ATOM 1200 C C . GLN A 1 145 ? 6.478 3.968 -10.962 1.00 91.12 145 GLN A C 1
ATOM 1202 O O . GLN A 1 145 ? 7.239 3.234 -11.590 1.00 91.12 145 GLN A O 1
ATOM 1207 N N . TYR A 1 146 ? 6.897 4.726 -9.945 1.00 88.06 146 TYR A N 1
ATOM 1208 C CA . TYR A 1 146 ? 8.278 4.715 -9.469 1.00 88.06 146 TYR A CA 1
ATOM 1209 C C . TYR A 1 146 ? 8.684 3.333 -8.935 1.00 88.06 146 TYR A C 1
ATOM 1211 O O . TYR A 1 146 ? 9.768 2.848 -9.263 1.00 88.06 146 TYR A O 1
ATOM 1219 N N . ARG A 1 147 ? 7.814 2.673 -8.155 1.00 92.88 147 ARG A N 1
ATOM 1220 C CA . ARG A 1 147 ? 8.049 1.313 -7.645 1.00 92.88 147 ARG A CA 1
ATOM 1221 C C . ARG A 1 147 ? 8.232 0.320 -8.798 1.00 92.88 147 ARG A C 1
ATOM 1223 O O . ARG A 1 147 ? 9.211 -0.415 -8.781 1.00 92.88 147 ARG A O 1
ATOM 1230 N N . LEU A 1 148 ? 7.378 0.362 -9.825 1.00 95.25 148 LEU A N 1
ATOM 1231 C CA . LEU A 1 148 ? 7.503 -0.476 -11.027 1.00 95.25 148 LEU A CA 1
ATOM 1232 C C . LEU A 1 148 ? 8.809 -0.228 -11.786 1.00 95.25 148 LEU A C 1
ATOM 1234 O O . LEU A 1 148 ? 9.487 -1.185 -12.148 1.00 95.25 148 LEU A O 1
ATOM 1238 N N . ASN A 1 149 ? 9.194 1.038 -11.985 1.00 92.31 149 ASN A N 1
ATOM 1239 C CA . ASN A 1 149 ? 10.472 1.361 -12.621 1.00 92.31 149 ASN A CA 1
ATOM 1240 C C . ASN A 1 149 ? 11.644 0.781 -11.820 1.00 92.31 149 ASN A C 1
ATOM 1242 O O . ASN A 1 149 ? 12.541 0.185 -12.397 1.00 92.31 149 ASN A O 1
ATOM 1246 N N . ARG A 1 150 ? 11.606 0.886 -10.485 1.00 92.12 150 ARG A N 1
ATOM 1247 C CA . ARG A 1 150 ? 12.649 0.327 -9.617 1.00 92.12 150 ARG A CA 1
ATOM 1248 C C . ARG A 1 150 ? 12.692 -1.202 -9.647 1.00 92.12 150 ARG A C 1
ATOM 1250 O O . ARG A 1 150 ? 13.781 -1.758 -9.586 1.00 92.12 150 ARG A O 1
ATOM 1257 N N . LEU A 1 151 ? 11.543 -1.880 -9.700 1.00 94.94 151 LEU A N 1
ATOM 1258 C CA . LEU A 1 151 ? 11.502 -3.339 -9.838 1.00 94.94 151 LEU A CA 1
ATOM 1259 C C . LEU A 1 151 ? 12.138 -3.782 -11.164 1.00 94.94 151 LEU A C 1
ATOM 1261 O O . LEU A 1 151 ? 12.932 -4.718 -11.156 1.00 94.94 151 LEU A O 1
ATOM 1265 N N . LYS A 1 152 ? 11.856 -3.065 -12.264 1.00 93.75 152 LYS A N 1
ATOM 1266 C CA . LYS A 1 152 ? 12.489 -3.295 -13.572 1.00 93.75 152 LYS A CA 1
ATOM 1267 C C . LYS A 1 152 ? 13.999 -3.054 -13.530 1.00 93.75 152 LYS A C 1
ATOM 1269 O O . LYS A 1 152 ? 14.753 -3.923 -13.940 1.00 93.75 152 LYS A O 1
ATOM 1274 N N . ASP A 1 153 ? 14.436 -1.916 -12.990 1.00 92.44 153 ASP A N 1
ATOM 1275 C CA . ASP A 1 153 ? 15.861 -1.549 -12.906 1.00 92.44 153 ASP A CA 1
ATOM 1276 C C . ASP A 1 153 ? 16.682 -2.536 -12.057 1.00 92.44 153 ASP A C 1
ATOM 1278 O O . ASP A 1 153 ? 17.891 -2.653 -12.234 1.00 92.44 153 ASP A O 1
ATOM 1282 N N . LYS A 1 154 ? 16.035 -3.224 -11.109 1.00 94.38 154 LYS A N 1
ATOM 1283 C CA . LYS A 1 154 ? 16.645 -4.259 -10.265 1.00 94.38 154 LYS A CA 1
ATOM 1284 C C . LYS A 1 154 ? 16.520 -5.674 -10.835 1.00 94.38 154 LYS A C 1
ATOM 1286 O O . LYS A 1 154 ? 16.897 -6.610 -10.139 1.00 94.38 154 LYS A O 1
ATOM 1291 N N . GLU A 1 155 ? 15.950 -5.829 -12.029 1.00 95.56 155 GLU A N 1
ATOM 1292 C CA . GLU A 1 155 ? 15.731 -7.130 -12.676 1.00 95.56 155 GLU A CA 1
ATOM 1293 C C . GLU A 1 155 ? 14.883 -8.097 -11.816 1.00 95.56 155 GLU A C 1
ATOM 1295 O O . GLU A 1 155 ? 15.023 -9.313 -11.888 1.00 95.56 155 GLU A O 1
ATOM 1300 N N . LEU A 1 156 ? 13.971 -7.560 -10.989 1.00 95.56 156 LEU A N 1
ATOM 1301 C CA . LEU A 1 156 ? 13.099 -8.349 -10.097 1.00 95.56 156 LEU A CA 1
ATOM 1302 C C . LEU A 1 156 ? 11.801 -8.814 -10.777 1.00 95.56 156 LEU A C 1
ATOM 1304 O O . LEU A 1 156 ? 10.966 -9.468 -10.156 1.00 95.56 156 LEU A O 1
ATOM 1308 N N . ILE A 1 157 ? 11.599 -8.433 -12.036 1.00 93.62 157 ILE A N 1
ATOM 1309 C CA . ILE A 1 157 ? 10.417 -8.750 -12.839 1.00 93.62 157 ILE A CA 1
ATOM 1310 C C . ILE A 1 157 ? 10.866 -9.189 -14.234 1.00 93.62 157 ILE A C 1
ATOM 1312 O O . ILE A 1 157 ? 11.903 -8.741 -14.718 1.00 93.62 157 ILE A O 1
ATOM 1316 N N . ASN A 1 158 ? 10.079 -10.044 -14.888 1.00 89.00 158 ASN A N 1
ATOM 1317 C CA . ASN A 1 158 ? 10.383 -10.529 -16.237 1.00 89.00 158 ASN A CA 1
ATOM 1318 C C . ASN A 1 158 ? 10.357 -9.370 -17.257 1.00 89.00 158 ASN A C 1
ATOM 1320 O O . ASN A 1 158 ? 9.526 -8.465 -17.145 1.00 89.00 158 ASN A O 1
ATOM 1324 N N . GLU A 1 159 ? 11.218 -9.412 -18.272 1.00 82.88 159 GLU A N 1
ATOM 1325 C CA . GLU A 1 159 ? 11.228 -8.469 -19.397 1.00 82.88 159 GLU A CA 1
ATOM 1326 C C . GLU A 1 159 ? 9.870 -8.387 -20.113 1.00 82.88 159 GLU A C 1
ATOM 1328 O O . GLU A 1 159 ? 9.451 -7.296 -20.501 1.00 82.88 159 GLU A O 1
ATOM 1333 N N . ASP A 1 160 ? 9.140 -9.505 -20.187 1.00 85.38 160 ASP A N 1
ATOM 1334 C CA . ASP A 1 160 ? 7.814 -9.596 -20.822 1.00 85.38 160 ASP A CA 1
ATOM 1335 C C . ASP A 1 160 ? 6.675 -8.975 -19.986 1.00 85.38 160 ASP A C 1
ATOM 1337 O O . ASP A 1 160 ? 5.507 -8.968 -20.390 1.00 85.38 160 ASP A O 1
ATOM 1341 N N . THR A 1 161 ? 6.980 -8.443 -18.800 1.00 90.19 161 THR A N 1
ATOM 1342 C CA . THR A 1 161 ? 5.987 -7.808 -17.928 1.00 90.19 161 THR A CA 1
ATOM 1343 C C . THR A 1 161 ? 5.369 -6.589 -18.621 1.00 90.19 161 THR A C 1
ATOM 1345 O O . THR A 1 161 ? 6.047 -5.607 -18.929 1.00 90.19 161 THR A O 1
ATOM 1348 N N . ASN A 1 162 ? 4.048 -6.607 -18.821 1.00 92.94 162 ASN A N 1
ATOM 1349 C CA . ASN A 1 162 ? 3.315 -5.543 -19.511 1.00 92.94 162 ASN A CA 1
ATOM 1350 C C . ASN A 1 162 ? 3.164 -4.268 -18.653 1.00 92.94 162 ASN A C 1
ATOM 1352 O O . ASN A 1 162 ? 2.111 -4.018 -18.053 1.00 92.94 162 ASN A O 1
ATOM 1356 N N . ILE A 1 163 ? 4.234 -3.471 -18.587 1.00 94.25 163 ILE A N 1
ATOM 1357 C CA . ILE A 1 163 ? 4.298 -2.192 -17.859 1.00 94.25 163 ILE A CA 1
ATOM 1358 C C . ILE A 1 163 ? 4.919 -1.053 -18.678 1.00 94.25 163 ILE A C 1
ATOM 1360 O O . ILE A 1 163 ? 5.095 0.048 -18.158 1.00 94.25 163 ILE A O 1
ATOM 1364 N N . GLU A 1 164 ? 5.286 -1.277 -19.942 1.00 93.12 164 GLU A N 1
ATOM 1365 C CA . GLU A 1 164 ? 6.010 -0.263 -20.722 1.00 93.12 164 GLU A CA 1
ATOM 1366 C C . GLU A 1 164 ? 5.156 0.993 -20.969 1.00 93.12 164 GLU A C 1
ATOM 1368 O O . GLU A 1 164 ? 5.677 2.105 -20.919 1.00 93.12 164 GLU A O 1
ATOM 1373 N N . ASP A 1 165 ? 3.832 0.839 -21.095 1.00 93.88 165 ASP A N 1
ATOM 1374 C CA . ASP A 1 165 ? 2.875 1.952 -21.157 1.00 93.88 165 ASP A CA 1
ATOM 1375 C C . ASP A 1 165 ? 2.935 2.850 -19.909 1.00 93.88 165 ASP A C 1
ATOM 1377 O O . ASP A 1 165 ? 2.834 4.080 -19.990 1.00 93.88 165 ASP A O 1
ATOM 1381 N N . ILE A 1 166 ? 3.119 2.229 -18.741 1.00 94.19 166 ILE A N 1
ATOM 1382 C CA . ILE A 1 166 ? 3.258 2.906 -17.454 1.00 94.19 166 ILE A CA 1
ATOM 1383 C C . ILE A 1 166 ? 4.606 3.631 -17.385 1.00 94.19 166 ILE A C 1
ATOM 1385 O O . ILE A 1 166 ? 4.660 4.797 -16.988 1.00 94.19 166 ILE A O 1
ATOM 1389 N N . LEU A 1 167 ? 5.691 2.960 -17.778 1.00 90.81 167 LEU A N 1
ATOM 1390 C CA . LEU A 1 167 ? 7.042 3.517 -17.701 1.00 90.81 167 LEU A CA 1
ATOM 1391 C C . LEU A 1 167 ? 7.255 4.662 -18.693 1.00 90.81 167 LEU A C 1
ATOM 1393 O O . LEU A 1 167 ? 7.891 5.659 -18.353 1.00 90.81 167 LEU A O 1
ATOM 1397 N N . GLU A 1 168 ? 6.690 4.575 -19.896 1.00 91.19 168 GLU A N 1
ATOM 1398 C CA . GLU A 1 168 ? 6.719 5.672 -20.862 1.00 91.19 168 GLU A CA 1
ATOM 1399 C C . GLU A 1 168 ? 6.027 6.922 -20.300 1.00 91.19 168 GLU A C 1
ATOM 1401 O O . GLU A 1 168 ? 6.567 8.032 -20.379 1.00 91.19 168 GLU A O 1
ATOM 1406 N N . TYR A 1 169 ? 4.855 6.742 -19.683 1.00 86.69 169 TYR A N 1
ATOM 1407 C CA . TYR A 1 169 ? 4.128 7.826 -19.030 1.00 86.69 169 TYR A CA 1
ATOM 1408 C C . TYR A 1 169 ? 4.942 8.439 -17.879 1.00 86.69 169 TYR A C 1
ATOM 1410 O O . TYR A 1 169 ? 5.149 9.653 -17.853 1.00 86.69 169 TYR A O 1
ATOM 1418 N N . TYR A 1 170 ? 5.505 7.605 -17.002 1.00 84.25 170 TYR A N 1
ATOM 1419 C CA . TYR A 1 170 ? 6.365 8.041 -15.899 1.00 84.25 170 TYR A CA 1
ATOM 1420 C C . TYR A 1 170 ? 7.581 8.856 -16.378 1.00 84.25 170 TYR A C 1
ATOM 1422 O O . TYR A 1 170 ? 7.892 9.921 -15.835 1.00 84.25 170 TYR A O 1
ATOM 1430 N N . ARG A 1 171 ? 8.260 8.405 -17.445 1.00 85.56 171 ARG A N 1
ATOM 1431 C CA . ARG A 1 171 ? 9.396 9.126 -18.051 1.00 85.56 171 ARG A CA 1
ATOM 1432 C C . ARG A 1 171 ? 8.974 10.490 -18.603 1.00 85.56 171 ARG A C 1
ATOM 1434 O O . ARG A 1 171 ? 9.707 11.466 -18.425 1.00 85.56 171 ARG A O 1
ATOM 1441 N N . LYS A 1 172 ? 7.797 10.586 -19.235 1.00 81.88 172 LYS A N 1
ATOM 1442 C CA . LYS A 1 172 ? 7.232 11.861 -19.709 1.00 81.88 172 LYS A CA 1
ATOM 1443 C C . LYS A 1 172 ? 6.979 12.814 -18.540 1.00 81.88 172 LYS A C 1
ATOM 1445 O O . LYS A 1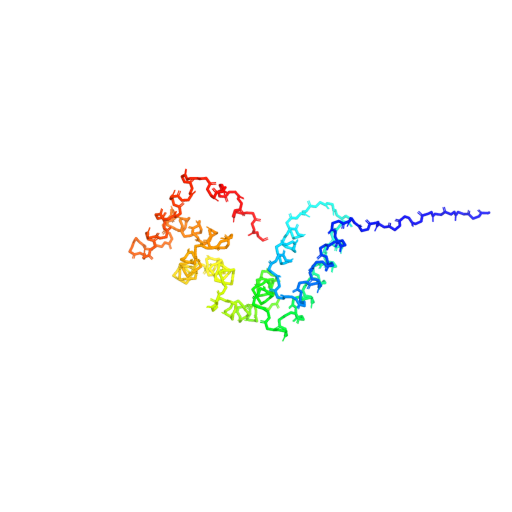 172 ? 7.459 13.943 -18.578 1.00 81.88 172 LYS A O 1
ATOM 1450 N N . GLU A 1 173 ? 6.313 12.372 -17.476 1.00 76.44 173 GLU A N 1
ATOM 1451 C CA . GLU A 1 173 ? 6.022 13.233 -16.319 1.00 76.44 173 GLU A CA 1
ATOM 1452 C C . GLU A 1 173 ? 7.283 13.754 -15.621 1.00 76.44 173 GLU A C 1
ATOM 1454 O O . GLU A 1 173 ? 7.343 14.930 -15.249 1.00 76.44 173 GLU A O 1
ATOM 1459 N N . ARG A 1 174 ? 8.327 12.920 -15.512 1.00 73.69 174 ARG A N 1
ATOM 1460 C CA . ARG A 1 174 ? 9.642 13.352 -15.012 1.00 73.69 174 ARG A CA 1
ATOM 1461 C C . ARG A 1 174 ? 10.286 14.407 -15.905 1.00 73.69 174 ARG A C 1
ATOM 1463 O O . ARG A 1 174 ? 10.828 15.380 -15.388 1.00 73.69 174 ARG A O 1
ATOM 1470 N N . LYS A 1 175 ? 10.213 14.240 -17.230 1.00 72.94 175 LYS A N 1
ATOM 1471 C CA . LYS A 1 175 ? 10.777 15.190 -18.203 1.00 72.94 175 LYS A CA 1
ATOM 1472 C C . LYS A 1 175 ? 10.135 16.577 -18.101 1.00 72.94 175 LYS A C 1
ATOM 1474 O O . LYS A 1 175 ? 10.832 17.573 -18.257 1.00 72.94 175 LYS A O 1
ATOM 1479 N N . TYR A 1 176 ? 8.833 16.644 -17.824 1.00 65.69 176 TYR A N 1
ATOM 1480 C CA . TYR A 1 176 ? 8.095 17.906 -17.693 1.00 65.69 176 TYR A CA 1
ATOM 1481 C C . TYR A 1 176 ? 8.030 18.447 -16.252 1.00 65.69 176 TYR A C 1
ATOM 1483 O O . TYR A 1 176 ? 7.398 19.471 -16.011 1.00 65.69 176 TYR A O 1
ATOM 1491 N N . GLY A 1 177 ? 8.698 17.794 -15.292 1.00 62.25 177 GLY A N 1
ATOM 1492 C CA . GLY A 1 177 ? 8.818 18.277 -13.913 1.00 62.25 177 GLY A CA 1
ATOM 1493 C C . GLY A 1 177 ? 7.575 18.085 -13.036 1.00 62.25 177 GLY A C 1
ATOM 1494 O O . GLY A 1 177 ? 7.512 18.666 -11.953 1.00 62.25 177 GLY A O 1
ATOM 1495 N N . TYR A 1 178 ? 6.605 17.265 -13.457 1.00 53.84 178 TYR A N 1
ATOM 1496 C CA . TYR A 1 178 ? 5.390 16.985 -12.675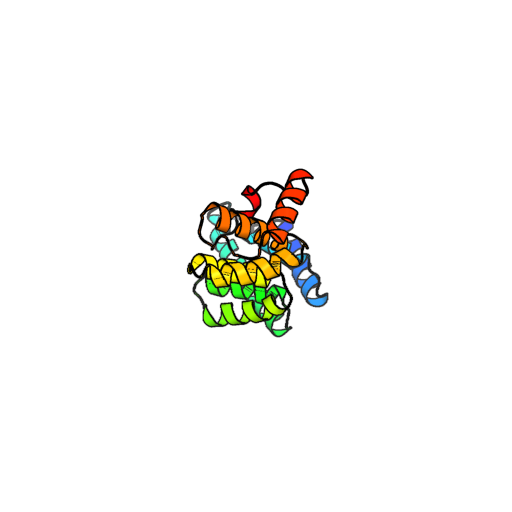 1.00 53.84 178 TYR A CA 1
ATOM 1497 C C . TYR A 1 178 ? 5.645 16.052 -11.483 1.00 53.84 178 TYR A C 1
ATOM 1499 O O . TYR A 1 178 ? 4.911 16.087 -10.498 1.00 53.84 178 TYR A O 1
ATOM 1507 N N . VAL A 1 179 ? 6.729 15.271 -11.529 1.00 56.56 179 VAL A N 1
ATOM 1508 C CA . VAL A 1 179 ? 7.169 14.401 -10.433 1.00 56.56 179 VAL A CA 1
ATOM 1509 C C . VAL A 1 179 ? 8.500 14.919 -9.897 1.00 56.56 179 VAL A C 1
ATOM 1511 O O . VAL A 1 179 ? 9.538 14.772 -10.544 1.00 56.56 179 VAL A O 1
ATOM 1514 N N . LYS A 1 180 ? 8.489 15.525 -8.701 1.00 53.19 180 LYS A N 1
ATOM 1515 C CA . LYS A 1 180 ? 9.730 15.785 -7.955 1.00 53.19 180 LYS A CA 1
ATOM 1516 C C . LYS A 1 180 ? 10.348 14.434 -7.566 1.00 53.19 180 LYS A C 1
ATOM 1518 O O . LYS A 1 180 ? 9.633 13.553 -7.106 1.00 53.19 180 LYS A O 1
ATOM 1523 N N . THR A 1 181 ? 11.646 14.315 -7.834 1.00 49.03 181 THR A N 1
ATOM 1524 C CA . THR A 1 181 ? 12.590 13.185 -7.698 1.00 49.03 181 THR A CA 1
ATOM 1525 C C . THR A 1 181 ? 12.278 12.081 -6.666 1.00 49.03 181 THR A C 1
ATOM 1527 O O . THR A 1 181 ? 11.612 12.296 -5.657 1.00 49.03 181 THR A O 1
ATOM 1530 N N . GLY A 1 182 ? 12.828 10.878 -6.916 1.00 49.81 182 GLY A N 1
ATOM 1531 C CA . GLY A 1 182 ? 12.616 9.631 -6.152 1.00 49.81 182 GLY A CA 1
ATOM 1532 C C . GLY A 1 182 ? 12.784 9.714 -4.625 1.00 49.81 182 GLY A C 1
ATOM 1533 O O . GLY A 1 182 ? 12.197 8.905 -3.912 1.00 49.81 182 GLY A O 1
ATOM 1534 N N . GLU A 1 183 ? 13.470 10.741 -4.114 1.00 43.19 183 GLU A N 1
ATOM 1535 C CA . GLU A 1 183 ? 13.665 11.013 -2.681 1.00 43.19 183 GLU A CA 1
ATOM 1536 C C . GLU A 1 183 ? 12.354 11.145 -1.878 1.00 43.19 183 GLU A C 1
ATOM 1538 O O . GLU A 1 183 ? 12.341 10.870 -0.678 1.00 43.19 183 GLU A O 1
ATOM 1543 N N . ASN A 1 184 ? 11.237 11.524 -2.513 1.00 47.97 184 ASN A N 1
ATOM 1544 C CA . ASN A 1 184 ? 9.929 11.631 -1.844 1.00 47.97 184 ASN A CA 1
ATOM 1545 C C . ASN A 1 184 ? 9.198 10.286 -1.682 1.00 47.97 184 ASN A C 1
ATOM 1547 O O . ASN A 1 184 ? 8.251 10.198 -0.903 1.00 47.97 184 ASN A O 1
ATOM 1551 N N . PHE A 1 185 ? 9.601 9.245 -2.416 1.00 50.34 185 PHE A N 1
ATOM 1552 C CA . PHE A 1 185 ? 8.966 7.920 -2.370 1.00 50.34 185 PHE A CA 1
ATOM 1553 C C . PHE A 1 185 ? 9.781 6.901 -1.557 1.00 50.34 185 PHE A C 1
ATOM 1555 O O . PHE A 1 185 ? 9.269 5.841 -1.201 1.00 50.34 185 PHE A O 1
ATOM 1562 N N . GLU A 1 186 ? 11.037 7.218 -1.231 1.00 38.91 186 GLU A N 1
ATOM 1563 C CA . GLU A 1 186 ? 11.908 6.381 -0.393 1.00 38.91 186 GLU A CA 1
ATOM 1564 C C . GLU A 1 186 ? 11.666 6.563 1.113 1.00 38.91 186 GLU A C 1
ATOM 1566 O O . GLU A 1 186 ? 11.960 5.660 1.896 1.00 38.91 186 GLU A O 1
ATOM 1571 N N . LYS A 1 187 ? 11.109 7.708 1.534 1.00 36.06 187 LYS A N 1
ATOM 1572 C CA . LYS A 1 187 ? 10.993 8.087 2.955 1.00 36.06 187 LYS A CA 1
ATOM 1573 C C . LYS A 1 187 ? 9.830 7.455 3.717 1.00 36.06 187 LYS A C 1
ATOM 1575 O O . LYS A 1 187 ? 9.800 7.562 4.940 1.00 36.06 187 LYS A O 1
ATOM 1580 N N . ILE A 1 188 ? 8.913 6.764 3.046 1.00 39.19 188 ILE A N 1
ATOM 1581 C CA . ILE A 1 188 ? 7.749 6.186 3.721 1.00 39.19 188 ILE A CA 1
ATOM 1582 C C . ILE A 1 188 ? 8.069 4.758 4.182 1.00 39.19 188 ILE A C 1
ATOM 1584 O O . ILE A 1 188 ? 7.869 3.796 3.437 1.00 39.19 188 ILE A O 1
ATOM 1588 N N . ARG A 1 189 ? 8.553 4.634 5.422 1.00 35.59 189 ARG A N 1
ATOM 1589 C CA . ARG A 1 189 ? 8.601 3.383 6.199 1.00 35.59 189 ARG A CA 1
ATOM 1590 C C . ARG A 1 189 ? 7.573 3.423 7.325 1.00 35.59 189 ARG A C 1
ATOM 1592 O O . ARG A 1 189 ? 7.513 4.460 8.017 1.00 35.59 189 ARG A O 1
#

Radius of gyration: 19.53 Å; chains: 1; bounding box: 35×42×74 Å

Foldseek 3Di:
DDDDDPPPDPDDPPLNVVLVVVLVVCLVVVDDVNLVSVLVLVQDDDDPVCVVVSVVVVVVLLVSLVVSVVVVNLSSLLVNLLVCCVVVPHNPSSLVSLVSSLVPHLSSLLSQLVVCVVVLVNVSNLVSLLSSLVVVDDDSVLLSLVVVVVCVVVVSDDPPRPCVVSVVVNVVCVVVPVDDDPPVNVSDD

pLDDT: mean 72.85, std 23.16, range [33.94, 98.44]